Protein AF-A0A292ZI72-F1 (afdb_monomer_lite)

Foldseek 3Di:
DLLDDQAKDKWDKFKWKKKFKAQLVLLATPDIDTFDRDKIWIAHNVQRWIWIDGPRDIDIFGPVQFPDDPLQKTWGWDDDPQKIKIKIKHQDFPVDSDGADFKIKMKIWIWDDDPRIIIIMIMIMMTGDFDALVRPDQADKDKDKDKFWAKFHDGGDFIKIKIWIKMKMDGNPVQKIKIKTFIWIAGDNPRDDTDGDDWMKIWMFGQDNRGRQTDTDIFIDDDDPDDTDPDPPGSGSPSPDDDDGDDDDDDDDD

Sequence (254 aa):
MITDLKVSQAFQNDAAGMKLGLDLATSTEISRQIRPNSLTVNYDAGTKSYSVSADGWSQRFAPENIQSNANGETIYQKTGGTDRSYLTIATTPYTNSKSNQYVGLAFWQENAVSGTRQDMDFYIFTYGLPTSAATVPRSGVAGFRTDTFGAVSTPGQEPRSFQGQGDFSVDFAAGVFATHSYLNETTLVTDQGVSGGGIEFTGAGHLSSSSGTFSGNALMRAGLDRPPVLSPGASMAPMERNWVAPFRGRTGTV

Organism: Sphingobium fuliginis (strain ATCC 27551) (NCBI:txid336203)

pLDDT: mean 78.93, std 20.25, range [20.97, 98.12]

Secondary structure (DSSP, 8-state):
-TTS--S-EEEPEEEEEEEEEEETTTTEEEEEEEEPS-EEEEEETTTTEEEEEETTEEEEE-GGGEEEEETTEEEEEEEETTEEEEEEEESS-TT-SSPPSSEEEEEEEEEEEETTEEEEEEEEEEEEPPPPTTTS--SSEEEEEEEEEEEE--TTS--EEEEEEEEEEEETTTTEEEEEEEEEEEESSS---EEEEEEEEEEEEEE-TTT--EEEEEEEE--TTS--B--SSS------S---PPP-------

InterPro domains:
  IPR011250 Outer membrane protein/outer membrane enzyme PagP, beta-barrel [SSF56925] (101-216)

Structure (mmCIF, N/CA/C/O backbone):
data_AF-A0A292ZI72-F1
#
_entry.id   AF-A0A292ZI72-F1
#
loop_
_atom_site.group_PDB
_atom_site.id
_atom_site.type_symbol
_atom_site.label_atom_id
_atom_site.label_alt_id
_atom_site.label_comp_id
_atom_site.label_asym_id
_atom_site.label_entity_id
_atom_site.label_seq_id
_atom_site.pdbx_PDB_ins_code
_atom_site.Cartn_x
_atom_site.Cartn_y
_atom_site.Cartn_z
_atom_site.occupancy
_atom_site.B_iso_or_equiv
_atom_site.auth_seq_id
_atom_site.auth_comp_id
_atom_site.auth_asym_id
_atom_site.auth_atom_id
_atom_site.pdbx_PDB_model_num
ATOM 1 N N . MET A 1 1 ? -2.480 -10.315 -15.960 1.00 84.06 1 MET A N 1
ATOM 2 C CA . MET A 1 1 ? -2.152 -8.969 -15.425 1.00 84.06 1 MET A CA 1
ATOM 3 C C . MET A 1 1 ? -2.562 -8.952 -13.963 1.00 84.06 1 MET A C 1
ATOM 5 O O . MET A 1 1 ? -3.323 -9.827 -13.575 1.00 84.06 1 MET A O 1
ATOM 9 N N . ILE A 1 2 ? -2.094 -8.004 -13.152 1.00 86.00 2 ILE A N 1
ATOM 10 C CA . ILE A 1 2 ? -2.484 -7.940 -11.732 1.00 86.00 2 ILE A CA 1
ATOM 11 C C . ILE A 1 2 ? -3.990 -7.684 -11.550 1.00 86.00 2 ILE A C 1
ATOM 13 O O . ILE A 1 2 ? -4.587 -8.155 -10.594 1.00 86.00 2 ILE A O 1
ATOM 17 N N . THR A 1 3 ? -4.616 -7.024 -12.529 1.00 87.94 3 THR A N 1
ATOM 18 C CA . THR A 1 3 ? -6.065 -6.787 -12.615 1.00 87.94 3 THR A CA 1
ATOM 19 C C . THR A 1 3 ? -6.887 -8.026 -12.978 1.00 87.94 3 THR A C 1
ATOM 21 O O . THR A 1 3 ? -8.109 -7.991 -12.891 1.00 87.94 3 THR A O 1
ATOM 24 N N . ASP A 1 4 ? -6.243 -9.106 -13.427 1.00 90.06 4 ASP A N 1
ATOM 25 C CA . ASP A 1 4 ? -6.916 -10.334 -13.852 1.00 90.06 4 ASP A CA 1
ATOM 26 C C . ASP A 1 4 ? -5.981 -11.537 -13.674 1.00 90.06 4 ASP A C 1
ATOM 28 O O . ASP A 1 4 ? -5.276 -11.970 -14.599 1.00 90.06 4 ASP A O 1
ATOM 32 N N . LEU A 1 5 ? -5.922 -12.032 -12.439 1.00 90.38 5 LEU A N 1
ATOM 33 C CA . LEU A 1 5 ? -5.152 -13.214 -12.071 1.00 90.38 5 LEU A CA 1
ATOM 34 C C . LEU A 1 5 ? -5.938 -14.473 -12.455 1.00 90.38 5 LEU A C 1
ATOM 36 O O . LEU A 1 5 ? -7.021 -14.732 -11.938 1.00 90.38 5 LEU A O 1
ATOM 40 N N . LYS A 1 6 ? -5.385 -15.269 -13.375 1.00 92.25 6 LYS A N 1
ATOM 41 C CA . LYS A 1 6 ? -6.002 -16.519 -13.861 1.00 92.25 6 LYS A CA 1
ATOM 42 C C . LYS A 1 6 ? -5.424 -17.786 -13.238 1.00 92.25 6 LYS A C 1
ATOM 44 O O . LYS A 1 6 ? -5.963 -18.867 -13.447 1.00 92.25 6 LYS A O 1
ATOM 49 N N . VAL A 1 7 ? -4.318 -17.660 -12.516 1.00 94.25 7 VAL A N 1
ATOM 50 C CA . VAL A 1 7 ? -3.575 -18.771 -11.917 1.00 94.25 7 VAL A CA 1
ATOM 51 C C . VAL A 1 7 ? -3.283 -18.449 -10.462 1.00 94.25 7 VAL A C 1
ATOM 53 O O . VAL A 1 7 ? -3.146 -17.276 -10.108 1.00 94.25 7 VAL A O 1
ATOM 56 N N . SER A 1 8 ? -3.214 -19.482 -9.622 1.00 95.56 8 SER A N 1
ATOM 57 C CA . SER A 1 8 ? -2.814 -19.307 -8.229 1.00 95.56 8 SER A CA 1
ATOM 58 C C . SER A 1 8 ? -1.384 -18.778 -8.174 1.00 95.56 8 SER A C 1
ATOM 60 O O . SER A 1 8 ? -0.516 -19.241 -8.915 1.00 95.56 8 SER A O 1
ATOM 62 N N . GLN A 1 9 ? -1.148 -17.793 -7.317 1.00 93.25 9 GLN A N 1
ATOM 63 C CA . GLN A 1 9 ? 0.102 -17.047 -7.281 1.00 93.25 9 GLN A CA 1
ATOM 64 C C . GLN A 1 9 ? 0.478 -16.743 -5.837 1.00 93.25 9 GLN A C 1
ATOM 66 O O . GLN A 1 9 ? -0.306 -16.151 -5.098 1.00 93.25 9 GLN A O 1
ATOM 71 N N . ALA A 1 10 ? 1.699 -17.111 -5.462 1.00 92.31 10 ALA A N 1
ATOM 72 C CA . ALA A 1 10 ? 2.351 -16.575 -4.277 1.00 92.31 10 ALA A CA 1
ATOM 73 C C . ALA A 1 10 ? 3.102 -15.303 -4.674 1.00 92.31 10 ALA A C 1
ATOM 75 O O . ALA A 1 10 ? 3.838 -15.302 -5.670 1.00 92.31 10 ALA A O 1
ATOM 76 N N . PHE A 1 11 ? 2.902 -14.224 -3.928 1.00 86.94 11 PHE A N 1
ATOM 77 C CA . PHE A 1 11 ? 3.572 -12.956 -4.176 1.00 86.94 11 PHE A CA 1
ATOM 78 C C . PHE A 1 11 ? 4.745 -12.787 -3.219 1.00 86.94 11 PHE A C 1
ATOM 80 O O . PHE A 1 11 ? 4.593 -12.952 -2.011 1.00 86.94 11 PHE A O 1
ATOM 87 N N . GLN A 1 12 ? 5.904 -12.421 -3.771 1.00 75.25 12 GLN A N 1
ATOM 88 C CA . GLN A 1 12 ? 6.893 -11.689 -2.990 1.00 75.25 12 GLN A CA 1
ATOM 89 C C . GLN A 1 12 ? 6.414 -10.247 -2.882 1.00 75.25 12 GLN A C 1
ATOM 91 O O . GLN A 1 12 ? 5.953 -9.663 -3.865 1.00 75.25 12 GLN A O 1
ATOM 96 N N . ASN A 1 13 ? 6.495 -9.704 -1.683 1.00 71.56 13 ASN A N 1
ATOM 97 C CA . ASN A 1 13 ? 5.907 -8.433 -1.326 1.00 71.56 13 ASN A CA 1
ATOM 98 C C . ASN A 1 13 ? 6.842 -7.681 -0.388 1.00 71.56 13 ASN A C 1
ATOM 100 O O . ASN A 1 13 ? 7.446 -8.265 0.511 1.00 71.56 13 ASN A O 1
ATOM 104 N N . ASP A 1 14 ? 6.880 -6.372 -0.584 1.00 73.75 14 ASP A N 1
ATOM 105 C CA . ASP A 1 14 ? 7.448 -5.445 0.380 1.00 73.75 14 ASP A CA 1
ATOM 106 C C . ASP A 1 14 ? 6.306 -4.949 1.246 1.00 73.75 14 ASP A C 1
ATOM 108 O O . ASP A 1 14 ? 5.345 -4.372 0.725 1.00 73.75 14 ASP A O 1
ATOM 112 N N . ALA A 1 15 ? 6.395 -5.204 2.546 1.00 82.31 15 ALA A N 1
ATOM 113 C CA . ALA A 1 15 ? 5.398 -4.783 3.508 1.00 82.31 15 ALA A CA 1
ATOM 114 C C . ALA A 1 15 ? 6.019 -3.901 4.581 1.00 82.31 15 ALA A C 1
ATOM 116 O O . ALA A 1 15 ? 7.182 -4.055 4.941 1.00 82.31 15 ALA A O 1
ATOM 117 N N . ALA A 1 16 ? 5.199 -3.038 5.155 1.00 83.06 16 ALA A N 1
ATOM 118 C CA . ALA A 1 16 ? 5.440 -2.533 6.489 1.00 83.06 16 ALA A CA 1
ATOM 119 C C . ALA A 1 16 ? 4.188 -2.607 7.314 1.00 83.06 16 ALA A C 1
ATOM 121 O O . ALA A 1 16 ? 3.082 -2.437 6.797 1.00 83.06 16 ALA A O 1
ATOM 122 N N . GLY A 1 17 ? 4.395 -2.836 8.603 1.00 84.62 17 GLY A N 1
ATOM 123 C CA . GLY A 1 17 ? 3.310 -2.879 9.548 1.00 84.62 17 GLY A CA 1
ATOM 124 C C . GLY A 1 17 ? 3.544 -2.021 10.775 1.00 84.62 17 GLY A C 1
ATOM 125 O O . GLY A 1 17 ? 4.668 -1.771 11.218 1.00 84.62 17 GLY A O 1
ATOM 126 N N . MET A 1 18 ? 2.431 -1.642 11.380 1.00 86.06 18 MET A N 1
ATOM 127 C CA . MET A 1 18 ? 2.371 -1.074 12.713 1.00 86.06 18 MET A CA 1
ATOM 128 C C . MET A 1 18 ? 1.194 -1.644 13.479 1.00 86.06 18 MET A C 1
ATOM 130 O O . MET A 1 18 ? 0.168 -2.006 12.911 1.00 86.06 18 MET A O 1
ATOM 134 N N . LYS A 1 19 ? 1.348 -1.656 14.795 1.00 89.12 19 LYS A N 1
ATOM 135 C CA . LYS A 1 19 ? 0.255 -1.774 15.738 1.00 89.12 19 LYS A CA 1
ATOM 136 C C . LYS A 1 19 ? 0.025 -0.425 16.393 1.00 89.12 19 LYS A C 1
ATOM 138 O O . LYS A 1 19 ? 0.977 0.175 16.895 1.00 89.12 19 LYS A O 1
ATOM 143 N N . LEU A 1 20 ? -1.222 0.016 16.418 1.00 89.38 20 LEU A N 1
ATOM 144 C CA . LEU A 1 20 ? -1.674 1.231 17.076 1.00 89.38 20 LEU A CA 1
ATOM 145 C C . LEU A 1 20 ? -2.733 0.882 18.117 1.00 89.38 20 LEU A C 1
ATOM 147 O O . LEU A 1 20 ? -3.659 0.131 17.838 1.00 89.38 20 LEU A O 1
ATOM 151 N N . GLY A 1 21 ? -2.600 1.445 19.311 1.00 92.44 21 GLY A N 1
ATOM 152 C CA . GLY A 1 21 ? -3.696 1.539 20.267 1.00 92.44 21 GLY A CA 1
ATOM 153 C C . GLY A 1 21 ? -4.289 2.936 20.178 1.00 92.44 21 GLY A C 1
ATOM 154 O O . GLY A 1 21 ? -3.557 3.919 20.311 1.00 92.44 21 GLY A O 1
ATOM 155 N N . LEU A 1 22 ? -5.594 3.011 19.963 1.00 91.62 22 LEU A N 1
ATOM 156 C CA . LEU A 1 22 ? -6.366 4.237 19.813 1.00 91.62 22 LEU A CA 1
ATOM 157 C C . LEU A 1 22 ? -7.354 4.359 20.968 1.00 91.62 22 LEU A C 1
ATOM 159 O O . LEU A 1 22 ? -8.008 3.378 21.333 1.00 91.62 22 LEU A O 1
ATOM 163 N N . ASP A 1 23 ? -7.497 5.565 21.505 1.00 92.62 23 ASP A N 1
ATOM 164 C CA . ASP A 1 23 ? -8.654 5.926 22.317 1.00 92.62 23 ASP A CA 1
ATOM 165 C C . ASP A 1 23 ? -9.703 6.590 21.421 1.00 92.62 23 ASP A C 1
ATOM 167 O O . ASP A 1 23 ? -9.527 7.718 20.975 1.00 92.62 23 ASP A O 1
ATOM 171 N N . LEU A 1 24 ? -10.803 5.891 21.162 1.00 89.69 24 LEU A N 1
ATOM 172 C CA . LEU A 1 24 ? -11.921 6.338 20.334 1.00 89.69 24 LEU A CA 1
ATOM 173 C C . LEU A 1 24 ? -12.694 7.507 20.961 1.00 89.69 24 LEU A C 1
ATOM 175 O O . LEU A 1 24 ? -13.381 8.222 20.239 1.00 89.69 24 LEU A O 1
ATOM 179 N N . ALA A 1 25 ? -12.597 7.731 22.279 1.00 91.12 25 ALA A N 1
ATOM 180 C CA . ALA A 1 25 ? -13.254 8.872 22.918 1.00 91.12 25 ALA A CA 1
ATOM 181 C C . ALA A 1 25 ? -12.548 10.196 22.594 1.00 91.12 25 ALA A C 1
ATOM 183 O O . ALA A 1 25 ? -13.201 11.223 22.418 1.00 91.12 25 ALA A O 1
ATOM 184 N N . THR A 1 26 ? -11.217 10.169 22.504 1.00 90.38 26 THR A N 1
ATOM 185 C CA . THR A 1 26 ? -10.391 11.349 22.208 1.00 90.38 26 THR A CA 1
ATOM 186 C C . THR A 1 26 ? -9.807 11.340 20.795 1.00 90.38 26 THR A C 1
ATOM 188 O O . THR A 1 26 ? -9.235 12.337 20.367 1.00 90.38 26 THR A O 1
ATOM 191 N N . SER A 1 27 ? -9.969 10.238 20.059 1.00 88.38 27 SER A N 1
ATOM 192 C CA . SER A 1 27 ? -9.370 9.974 18.742 1.00 88.38 27 SER A CA 1
ATOM 193 C C . SER A 1 27 ? -7.838 10.047 18.726 1.00 88.38 27 SER A C 1
ATOM 195 O O . SER A 1 27 ? -7.239 10.351 17.700 1.00 88.38 27 SER A O 1
ATOM 197 N N . THR A 1 28 ? -7.176 9.771 19.852 1.00 87.94 28 THR A N 1
ATOM 198 C CA . THR A 1 28 ? -5.714 9.899 19.976 1.00 87.94 28 THR A CA 1
ATOM 199 C C . THR A 1 28 ? -4.992 8.553 20.002 1.00 87.94 28 THR A C 1
ATOM 201 O O . THR A 1 28 ? -5.515 7.547 20.488 1.00 87.94 28 THR A O 1
ATOM 204 N N . GLU A 1 29 ? -3.753 8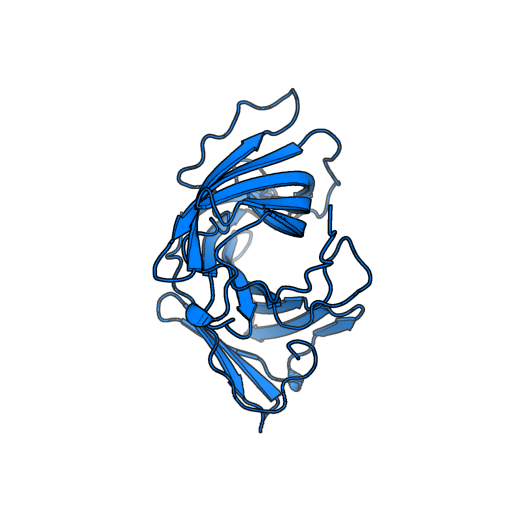.535 19.496 1.00 86.94 29 GLU A N 1
ATOM 205 C CA . GLU A 1 29 ? -2.820 7.427 19.714 1.00 86.94 29 GLU A CA 1
ATOM 206 C C . GLU A 1 29 ? -2.427 7.345 21.196 1.00 86.94 29 GLU A C 1
ATOM 208 O O . GLU A 1 29 ? -1.841 8.284 21.745 1.00 86.94 29 GLU A O 1
ATOM 213 N N . ILE A 1 30 ? -2.670 6.184 21.809 1.00 91.38 30 ILE A N 1
ATOM 214 C CA . ILE A 1 30 ? -2.257 5.861 23.183 1.00 91.38 30 ILE A CA 1
ATOM 215 C C . ILE A 1 30 ? -1.105 4.848 23.245 1.00 91.38 30 ILE A C 1
ATOM 217 O O . ILE A 1 30 ? -0.442 4.730 24.274 1.00 91.38 30 ILE A O 1
ATOM 221 N N . SER A 1 31 ? -0.848 4.101 22.166 1.00 88.56 31 SER A N 1
ATOM 222 C CA . SER A 1 31 ? 0.322 3.221 22.060 1.00 88.56 31 SER A CA 1
ATOM 223 C C . SER A 1 31 ? 0.673 2.908 20.608 1.00 88.56 31 SER A C 1
ATOM 225 O O . SER A 1 31 ? -0.212 2.882 19.753 1.00 88.56 31 SER A O 1
ATOM 227 N N . ARG A 1 32 ? 1.949 2.604 20.345 1.00 86.00 32 ARG A N 1
ATOM 228 C CA . ARG A 1 32 ? 2.442 2.218 19.020 1.00 86.00 32 ARG A CA 1
ATOM 229 C C . ARG A 1 32 ? 3.573 1.208 19.104 1.00 86.00 32 ARG A C 1
ATOM 231 O O . ARG A 1 32 ? 4.480 1.342 19.924 1.00 86.00 32 ARG A O 1
ATOM 238 N N . GLN A 1 33 ? 3.561 0.258 18.180 1.00 85.06 33 GLN A N 1
ATOM 239 C CA . GLN A 1 33 ? 4.645 -0.686 17.949 1.00 85.06 33 GLN A CA 1
ATOM 240 C C . GLN A 1 33 ? 4.857 -0.863 16.443 1.00 85.06 33 GLN A C 1
ATOM 242 O O . GLN A 1 33 ? 3.896 -1.029 15.700 1.00 85.06 33 GLN A O 1
ATOM 247 N N . ILE A 1 34 ? 6.107 -0.846 15.983 1.00 81.69 34 ILE A N 1
ATOM 248 C CA . ILE A 1 34 ? 6.434 -1.204 14.596 1.00 81.69 34 ILE A CA 1
ATOM 249 C C . ILE A 1 34 ? 6.428 -2.727 14.468 1.00 81.69 34 ILE A C 1
ATOM 251 O O . ILE A 1 34 ? 6.961 -3.426 15.335 1.00 81.69 34 ILE A O 1
ATOM 255 N N . ARG A 1 35 ? 5.790 -3.235 13.413 1.00 78.81 35 ARG A N 1
ATOM 256 C CA . ARG A 1 35 ? 5.737 -4.664 13.106 1.00 78.81 35 ARG A CA 1
ATOM 257 C C . ARG A 1 35 ? 6.847 -5.043 12.124 1.00 78.81 35 ARG A C 1
ATOM 259 O O . ARG A 1 35 ? 7.295 -4.191 11.358 1.00 78.81 35 ARG A O 1
ATOM 266 N N . PRO A 1 36 ? 7.294 -6.307 12.128 1.00 70.44 36 PRO A N 1
ATOM 267 C CA . PRO A 1 36 ? 8.159 -6.833 11.086 1.00 70.44 36 PRO A CA 1
ATOM 268 C C . PRO A 1 36 ? 7.586 -6.606 9.682 1.00 70.44 36 PRO A C 1
ATOM 270 O O . PRO A 1 36 ? 6.387 -6.732 9.442 1.00 70.44 36 PRO A O 1
ATOM 273 N N . ASN A 1 37 ? 8.482 -6.362 8.728 1.00 71.25 37 ASN A N 1
ATOM 274 C CA . ASN A 1 37 ? 8.159 -6.158 7.312 1.00 71.25 37 ASN A CA 1
ATOM 275 C C . ASN A 1 37 ? 7.836 -7.471 6.565 1.00 71.25 37 ASN A C 1
ATOM 277 O O . ASN A 1 37 ? 7.702 -7.486 5.344 1.00 71.25 37 ASN A O 1
ATOM 281 N N . SER A 1 38 ? 7.748 -8.601 7.274 1.00 78.25 38 SER A N 1
ATOM 282 C CA . SER A 1 38 ? 7.452 -9.905 6.685 1.00 78.25 38 SER A CA 1
ATOM 283 C C . SER A 1 38 ? 5.947 -10.154 6.651 1.00 78.25 38 SER A C 1
ATOM 285 O O . SER A 1 38 ? 5.333 -10.479 7.667 1.00 78.25 38 SER A O 1
ATOM 287 N N . LEU A 1 39 ? 5.370 -10.059 5.461 1.00 86.88 39 LEU A N 1
ATOM 288 C CA . LEU A 1 39 ? 3.997 -10.457 5.167 1.00 86.88 39 LEU A CA 1
ATOM 289 C C . LEU A 1 39 ? 4.038 -11.419 3.979 1.00 86.88 39 LEU A C 1
ATOM 291 O O . LEU A 1 39 ? 4.976 -11.380 3.197 1.00 86.88 39 LEU A O 1
ATOM 295 N N . THR A 1 40 ? 3.056 -12.292 3.818 1.00 90.88 40 THR A N 1
ATOM 296 C CA . THR A 1 40 ? 2.914 -13.142 2.630 1.00 90.88 40 THR A CA 1
ATOM 297 C C . THR A 1 40 ? 1.496 -13.027 2.114 1.00 90.88 40 THR A C 1
ATOM 299 O O . THR A 1 40 ? 0.550 -13.049 2.902 1.00 90.88 40 THR A O 1
ATOM 302 N N . VAL A 1 41 ? 1.351 -12.919 0.793 1.00 93.31 41 VAL A N 1
ATOM 303 C CA . VAL A 1 41 ? 0.050 -12.933 0.121 1.00 93.31 41 VAL A CA 1
ATOM 304 C C . VAL A 1 41 ? 0.019 -14.025 -0.925 1.00 93.31 41 VAL A C 1
ATOM 306 O O . VAL A 1 41 ? 0.869 -14.084 -1.813 1.00 93.31 41 VAL A O 1
ATOM 309 N N . ASN A 1 42 ? -1.013 -14.854 -0.840 1.00 95.56 42 ASN A N 1
ATOM 310 C CA . ASN A 1 42 ? -1.285 -15.913 -1.795 1.00 95.56 42 ASN A CA 1
ATOM 311 C C . ASN A 1 42 ? -2.665 -15.698 -2.409 1.00 95.56 42 ASN A C 1
ATOM 313 O O . ASN A 1 42 ? -3.653 -15.577 -1.687 1.00 95.56 42 ASN A O 1
ATOM 317 N N . TYR A 1 43 ? -2.730 -15.677 -3.735 1.00 96.56 43 TYR A N 1
ATOM 318 C CA . TYR A 1 43 ? -3.978 -15.738 -4.481 1.00 96.56 43 TYR A CA 1
ATOM 319 C C . TYR A 1 43 ? -4.259 -17.178 -4.910 1.00 96.56 43 TYR A C 1
ATOM 321 O O . TYR A 1 43 ? -3.394 -17.840 -5.486 1.00 96.56 43 TYR A O 1
ATOM 329 N N . ASP A 1 44 ? -5.478 -17.642 -4.666 1.00 97.19 44 ASP A N 1
ATOM 330 C CA . ASP A 1 44 ? -5.990 -18.925 -5.138 1.00 97.19 44 ASP A CA 1
ATOM 331 C C . ASP A 1 44 ? -6.978 -18.687 -6.287 1.00 97.19 44 ASP A C 1
ATOM 333 O O . ASP A 1 44 ? -8.031 -18.080 -6.087 1.00 97.19 44 ASP A O 1
ATOM 337 N N . ALA A 1 45 ? -6.662 -19.168 -7.492 1.00 96.19 45 ALA A N 1
ATOM 338 C CA . ALA A 1 45 ? -7.510 -18.953 -8.667 1.00 96.19 45 ALA A CA 1
ATOM 339 C C . ALA A 1 45 ? -8.769 -19.835 -8.694 1.00 96.19 45 ALA A C 1
ATOM 341 O O . ALA A 1 45 ? -9.758 -19.459 -9.324 1.00 96.19 45 ALA A O 1
ATOM 342 N N . GLY A 1 46 ? -8.754 -20.989 -8.018 1.00 96.00 46 GLY A N 1
ATOM 343 C CA . GLY A 1 46 ? -9.898 -21.902 -7.967 1.00 96.00 46 GLY A CA 1
ATOM 344 C C . GLY A 1 46 ? -11.047 -21.323 -7.146 1.00 96.00 46 GLY A C 1
ATOM 345 O O . GLY A 1 46 ? -12.210 -21.427 -7.530 1.00 96.00 46 GLY A O 1
ATOM 346 N N . THR A 1 47 ? -10.710 -20.654 -6.046 1.00 96.25 47 THR A N 1
ATOM 347 C CA . THR A 1 47 ? -11.671 -20.028 -5.130 1.00 96.25 47 THR A CA 1
ATOM 348 C C . THR A 1 47 ? -11.715 -18.502 -5.230 1.00 96.25 47 THR A C 1
ATOM 350 O O . THR A 1 47 ? -12.556 -17.873 -4.590 1.00 96.25 47 THR A O 1
ATOM 353 N N . LYS A 1 48 ? -10.837 -17.902 -6.044 1.00 95.69 48 LYS A N 1
ATOM 354 C CA . LYS A 1 48 ? -10.670 -16.450 -6.222 1.00 95.69 48 LYS A CA 1
ATOM 355 C C . LYS A 1 48 ? -10.462 -15.713 -4.897 1.00 95.69 48 LYS A C 1
ATOM 357 O O . LYS A 1 48 ? -11.014 -14.635 -4.692 1.00 95.69 48 LYS A O 1
ATOM 362 N N . SER A 1 49 ? -9.689 -16.310 -3.995 1.00 96.94 49 SER A N 1
ATOM 363 C CA . SER A 1 49 ? -9.464 -15.781 -2.649 1.00 96.94 49 SER A CA 1
ATOM 364 C C . SER A 1 49 ? -8.024 -15.358 -2.426 1.00 96.94 49 SER A C 1
ATOM 366 O O . SER A 1 49 ? -7.107 -15.964 -2.980 1.00 96.94 49 SER A O 1
ATOM 368 N N . TYR A 1 50 ? -7.837 -14.387 -1.543 1.00 96.88 50 TYR A N 1
ATOM 369 C CA . TYR A 1 50 ? -6.540 -13.981 -1.026 1.00 96.88 50 TYR A CA 1
ATOM 370 C C . TYR A 1 50 ? -6.354 -14.523 0.388 1.00 96.88 50 TYR A C 1
ATOM 372 O O . TYR A 1 50 ? -7.210 -14.336 1.251 1.00 96.88 50 TYR A O 1
ATOM 380 N N . SER A 1 51 ? -5.219 -15.165 0.632 1.00 96.50 51 SER A N 1
ATOM 381 C CA . SER A 1 51 ? -4.747 -15.500 1.972 1.00 96.50 51 SER A CA 1
ATOM 382 C C . SER A 1 51 ? -3.574 -14.593 2.305 1.00 96.50 51 SER A C 1
ATOM 384 O O . SER A 1 51 ? -2.577 -14.587 1.581 1.00 96.50 51 SER A O 1
ATOM 386 N N . VAL A 1 52 ? -3.705 -13.834 3.387 1.00 94.69 52 VAL A N 1
ATOM 387 C CA . VAL A 1 52 ? -2.678 -12.924 3.895 1.00 94.69 52 VAL A CA 1
ATOM 388 C C . VAL A 1 52 ? -2.165 -13.469 5.220 1.00 94.69 52 VAL A C 1
ATOM 390 O O . VAL A 1 52 ? -2.946 -13.992 6.018 1.00 94.69 52 VAL A O 1
ATOM 393 N N . SER A 1 53 ? -0.858 -13.397 5.452 1.00 92.56 53 SER A N 1
ATOM 394 C CA . SER A 1 53 ? -0.258 -13.809 6.721 1.00 92.56 53 SER A CA 1
ATOM 395 C C . SER A 1 53 ? 0.929 -12.941 7.114 1.00 92.56 53 SER A C 1
ATOM 397 O O . SER A 1 53 ? 1.798 -12.693 6.282 1.00 92.56 53 SER A O 1
ATOM 399 N N . ALA A 1 54 ? 0.994 -12.540 8.380 1.00 88.94 54 ALA A N 1
ATOM 400 C CA . ALA A 1 54 ? 2.106 -11.809 8.992 1.00 88.94 54 ALA A CA 1
ATOM 401 C C . ALA A 1 54 ? 2.138 -12.115 10.496 1.00 88.94 54 ALA A C 1
ATOM 403 O O . ALA A 1 54 ? 1.092 -12.393 11.076 1.00 88.94 54 ALA A O 1
ATOM 404 N N . ASP A 1 55 ? 3.313 -12.085 11.130 1.00 82.56 55 ASP A N 1
ATOM 405 C CA . ASP A 1 55 ? 3.464 -12.227 12.592 1.00 82.56 55 ASP A CA 1
ATOM 406 C C . ASP A 1 55 ? 2.748 -13.446 13.222 1.00 82.56 55 ASP A C 1
ATOM 408 O O . ASP A 1 55 ? 2.257 -13.400 14.349 1.00 82.56 55 ASP A O 1
ATOM 412 N N . GLY A 1 56 ? 2.680 -14.566 12.493 1.00 81.38 56 GLY A N 1
ATOM 413 C CA . GLY A 1 56 ? 1.996 -15.786 12.944 1.00 81.38 56 GLY A CA 1
ATOM 414 C C . GLY A 1 56 ? 0.468 -15.742 12.831 1.00 81.38 56 GLY A C 1
ATOM 415 O O . GLY A 1 56 ? -0.199 -16.706 13.205 1.00 81.38 56 GLY A O 1
ATOM 416 N N . TRP A 1 57 ? -0.096 -14.659 12.297 1.00 86.19 57 TRP A N 1
ATOM 417 C CA . TRP A 1 57 ? -1.514 -14.527 11.978 1.00 86.19 57 TRP A CA 1
ATOM 418 C C . TRP A 1 57 ? -1.757 -14.819 10.506 1.00 86.19 57 TRP A C 1
ATOM 420 O O . TRP A 1 57 ? -0.909 -14.551 9.653 1.00 86.19 57 TRP A O 1
ATOM 430 N N . SER A 1 58 ? -2.932 -15.360 10.198 1.00 91.25 58 SER A N 1
ATOM 431 C CA . SER A 1 58 ? -3.364 -15.561 8.822 1.00 91.25 58 SER A CA 1
ATOM 432 C C . SER A 1 58 ? -4.860 -15.344 8.684 1.00 91.25 58 SER A C 1
ATOM 434 O O . SER A 1 58 ? -5.640 -15.784 9.528 1.00 91.25 58 SER A O 1
ATOM 436 N N . GLN A 1 59 ? -5.247 -14.684 7.597 1.00 95.00 59 GLN A N 1
ATOM 437 C CA . GLN A 1 59 ? -6.633 -14.427 7.257 1.00 95.00 59 GLN A CA 1
ATOM 438 C C . GLN A 1 59 ? -6.879 -14.729 5.780 1.00 95.00 59 GLN A C 1
ATOM 440 O O . GLN A 1 59 ? -6.098 -14.351 4.906 1.00 95.00 59 GLN A O 1
ATOM 445 N N . ARG A 1 60 ? -7.996 -15.408 5.503 1.00 96.31 60 ARG A N 1
ATOM 446 C CA . ARG A 1 60 ? -8.487 -15.648 4.141 1.00 96.31 60 ARG A CA 1
ATOM 447 C C . ARG A 1 60 ? -9.663 -14.728 3.844 1.00 96.31 60 ARG A C 1
ATOM 449 O O . ARG A 1 60 ? -10.642 -14.740 4.596 1.00 96.31 60 ARG A O 1
ATOM 456 N N . PHE A 1 61 ? -9.572 -14.021 2.725 1.00 97.62 61 PHE A N 1
ATOM 457 C CA . PHE A 1 61 ? -10.597 -13.161 2.149 1.00 97.62 61 PHE A CA 1
ATOM 458 C C . PHE A 1 61 ? -11.027 -13.719 0.796 1.00 97.62 61 PHE A C 1
ATOM 460 O O . PHE A 1 61 ? -10.211 -13.891 -0.109 1.00 97.62 61 PHE A O 1
ATOM 467 N N . ALA A 1 62 ? -12.306 -14.031 0.664 1.00 97.06 62 ALA A N 1
ATOM 468 C CA . ALA A 1 62 ? -12.892 -14.611 -0.536 1.00 97.06 62 ALA A CA 1
ATOM 469 C C . ALA A 1 62 ? -14.018 -13.712 -1.076 1.00 97.06 62 ALA A C 1
ATOM 471 O O . ALA A 1 62 ? -14.359 -12.725 -0.420 1.00 97.06 62 ALA A O 1
ATOM 472 N N . PRO A 1 63 ? -14.569 -13.976 -2.276 1.00 97.12 63 PRO A N 1
ATOM 473 C CA . PRO A 1 63 ? -15.543 -13.081 -2.902 1.00 97.12 63 PRO A CA 1
ATOM 474 C C . PRO A 1 63 ? -16.774 -12.776 -2.037 1.00 97.12 63 PRO A C 1
ATOM 476 O O . PRO A 1 63 ? -17.312 -11.677 -2.105 1.00 97.12 63 PRO A O 1
ATOM 479 N N . GLU A 1 64 ? -17.185 -13.706 -1.177 1.00 96.38 64 GLU A N 1
ATOM 480 C CA . GLU A 1 64 ? -18.257 -13.515 -0.196 1.00 96.38 64 GLU A CA 1
ATOM 481 C C . GLU A 1 64 ? -17.947 -12.457 0.877 1.00 96.38 64 GLU A C 1
ATOM 483 O O . GLU A 1 64 ? -18.847 -12.010 1.580 1.00 96.38 64 GLU A O 1
ATOM 488 N N . ASN A 1 65 ? -16.682 -12.056 1.020 1.00 97.25 65 ASN A N 1
ATOM 489 C CA . ASN A 1 65 ? -16.246 -11.012 1.942 1.00 97.25 65 ASN A CA 1
ATOM 490 C C . ASN A 1 65 ? -16.152 -9.638 1.268 1.00 97.25 65 ASN A C 1
ATOM 492 O O . ASN A 1 65 ? -15.745 -8.691 1.929 1.00 97.25 65 ASN A O 1
ATOM 496 N N . ILE A 1 66 ? -16.470 -9.501 -0.023 1.00 97.56 66 ILE A N 1
ATOM 497 C CA . ILE A 1 66 ? -16.398 -8.206 -0.710 1.00 97.56 66 ILE A CA 1
ATOM 498 C C . ILE A 1 66 ? -17.457 -7.260 -0.131 1.00 97.56 66 ILE A C 1
ATOM 500 O O . ILE A 1 66 ? -18.657 -7.483 -0.276 1.00 97.56 66 ILE A O 1
ATOM 504 N N . GLN A 1 67 ? -16.985 -6.181 0.486 1.00 97.12 67 GLN A N 1
ATOM 505 C CA . GLN A 1 67 ? -17.784 -5.065 0.987 1.00 97.12 67 GLN A CA 1
ATOM 506 C C . GLN A 1 67 ? -18.038 -4.046 -0.131 1.00 97.12 67 GLN A C 1
ATOM 508 O O . GLN A 1 67 ? -19.146 -3.537 -0.288 1.00 97.12 67 GLN A O 1
ATOM 513 N N . SER A 1 68 ? -17.004 -3.745 -0.921 1.00 97.00 68 SER A N 1
ATOM 514 C CA . SER A 1 68 ? -17.083 -2.836 -2.063 1.00 97.00 68 SER A CA 1
ATOM 515 C C . SER A 1 68 ? -16.094 -3.241 -3.156 1.00 97.00 68 SER A C 1
ATOM 517 O O . SER A 1 68 ? -15.050 -3.841 -2.898 1.00 97.00 68 SER A O 1
ATOM 519 N N . ASN A 1 69 ? -16.437 -2.920 -4.401 1.00 95.31 69 ASN A N 1
ATOM 520 C CA . ASN A 1 69 ? -15.556 -3.090 -5.549 1.00 95.31 69 ASN A CA 1
ATOM 521 C C . ASN A 1 69 ? -15.859 -1.991 -6.569 1.00 95.31 69 ASN A C 1
ATOM 523 O O . ASN A 1 69 ? -16.887 -2.034 -7.247 1.00 95.31 69 ASN A O 1
ATOM 527 N N . ALA A 1 70 ? -15.000 -0.979 -6.631 1.00 92.56 70 ALA A N 1
ATOM 528 C CA . ALA A 1 70 ? -15.179 0.173 -7.501 1.00 92.56 70 ALA A CA 1
ATOM 529 C C . ALA A 1 70 ? -13.826 0.779 -7.876 1.00 92.56 70 ALA A C 1
ATOM 531 O O . ALA A 1 70 ? -12.882 0.754 -7.097 1.00 92.56 70 ALA A O 1
ATOM 532 N N . ASN A 1 71 ? -13.730 1.351 -9.079 1.00 88.50 71 ASN A N 1
ATOM 533 C CA . ASN A 1 71 ? -12.567 2.129 -9.531 1.00 88.50 71 ASN A CA 1
ATOM 534 C C . ASN A 1 71 ? -11.206 1.399 -9.447 1.00 88.50 71 ASN A C 1
ATOM 536 O O . ASN A 1 71 ? -10.159 2.034 -9.380 1.00 88.50 71 ASN A O 1
ATOM 540 N N . GLY A 1 72 ? -11.200 0.063 -9.505 1.00 90.38 72 GLY A N 1
ATOM 541 C CA . GLY A 1 72 ? -9.982 -0.746 -9.376 1.00 90.38 72 GLY A CA 1
ATOM 542 C C . GLY A 1 72 ? -9.499 -0.936 -7.937 1.00 90.38 72 GLY A C 1
ATOM 543 O O . GLY A 1 72 ? -8.392 -1.441 -7.746 1.00 90.38 72 GLY A O 1
ATOM 544 N N . GLU A 1 73 ? -10.329 -0.577 -6.960 1.00 93.81 73 GLU A N 1
ATOM 545 C CA . GLU A 1 73 ? -10.196 -0.910 -5.549 1.00 93.81 73 GLU A CA 1
ATOM 546 C C . GLU A 1 73 ? -11.255 -1.951 -5.162 1.00 93.81 73 GLU A C 1
ATOM 548 O O . GLU A 1 73 ? -12.431 -1.840 -5.511 1.00 93.81 73 GLU A O 1
ATOM 553 N N . THR A 1 74 ? -10.842 -2.990 -4.443 1.00 97.00 74 THR A N 1
ATOM 554 C CA . THR A 1 74 ? -11.747 -3.961 -3.824 1.00 97.00 74 THR A CA 1
ATOM 555 C C . THR A 1 74 ? -11.472 -4.008 -2.334 1.00 97.00 74 THR A C 1
ATOM 557 O O . THR A 1 74 ? -10.346 -4.294 -1.929 1.00 97.00 74 THR A O 1
ATOM 560 N N . ILE A 1 75 ? -12.506 -3.765 -1.532 1.00 97.38 75 ILE A N 1
ATOM 561 C CA . ILE A 1 75 ? -12.449 -3.847 -0.076 1.00 97.38 75 ILE A CA 1
ATOM 562 C C . ILE A 1 75 ? -13.151 -5.131 0.344 1.00 97.38 75 ILE A C 1
ATOM 564 O O . ILE A 1 75 ? -14.342 -5.322 0.089 1.00 97.38 75 ILE A O 1
ATOM 568 N N . TYR A 1 76 ? -12.409 -6.006 1.007 1.00 98.12 76 TYR A N 1
ATOM 569 C CA . TYR A 1 76 ? -12.933 -7.181 1.680 1.00 98.12 76 TYR A CA 1
ATOM 570 C C . TYR A 1 76 ? -13.095 -6.877 3.166 1.00 98.12 76 TYR A C 1
ATOM 572 O O . TYR A 1 76 ? -12.209 -6.276 3.771 1.00 98.12 76 TYR A O 1
ATOM 580 N N . GLN A 1 77 ? -14.187 -7.337 3.768 1.00 97.25 77 GLN A N 1
ATOM 581 C CA . GLN A 1 77 ? -14.459 -7.211 5.190 1.00 97.25 77 GLN A CA 1
ATOM 582 C C . GLN A 1 77 ? -14.894 -8.553 5.780 1.00 97.25 77 GLN A C 1
ATOM 584 O O . GLN A 1 77 ? -15.746 -9.257 5.235 1.00 97.25 77 GLN A O 1
ATOM 589 N N . LYS A 1 78 ? -14.343 -8.884 6.949 1.00 95.31 78 LYS A N 1
ATOM 590 C CA . LYS A 1 78 ? -14.828 -9.966 7.810 1.00 95.31 78 LYS A CA 1
ATOM 591 C C . LYS A 1 78 ? -15.161 -9.403 9.180 1.00 95.31 78 LYS A C 1
ATOM 593 O O . LYS A 1 78 ? -14.434 -8.565 9.708 1.00 95.31 78 LYS A O 1
ATOM 598 N N . THR A 1 79 ? -16.266 -9.867 9.744 1.00 90.94 79 THR A N 1
ATOM 599 C CA . THR A 1 79 ? -16.734 -9.470 11.072 1.00 90.94 79 THR A CA 1
ATOM 600 C C . THR A 1 79 ? -16.751 -10.685 11.991 1.00 90.94 79 THR A C 1
ATOM 602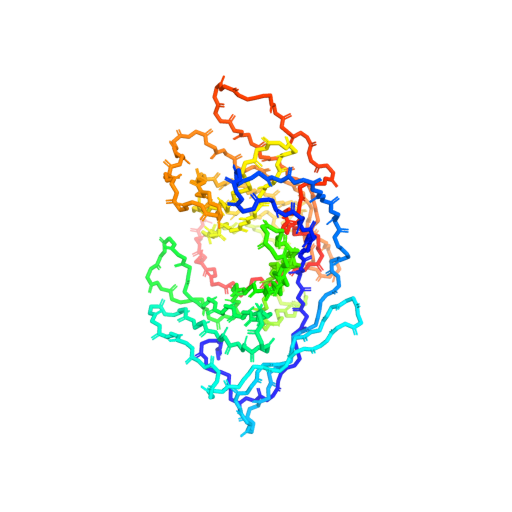 O O . THR A 1 79 ? -17.263 -11.746 11.632 1.00 90.94 79 THR A O 1
ATOM 605 N N . GLY A 1 80 ? -16.167 -10.535 13.178 1.00 79.56 80 GLY A N 1
ATOM 606 C CA . GLY A 1 80 ? -16.143 -11.545 14.234 1.00 79.56 80 GLY A CA 1
ATOM 607 C C . GLY A 1 80 ? -16.509 -10.900 15.565 1.00 79.56 80 GLY A C 1
ATOM 608 O O . GLY A 1 80 ? -15.636 -10.502 16.324 1.00 79.56 80 GLY A O 1
ATOM 609 N N . GLY A 1 81 ? -17.805 -10.741 15.843 1.00 78.88 81 GLY A N 1
ATOM 610 C CA . GLY A 1 81 ? -18.252 -9.958 17.000 1.00 78.88 81 GLY A CA 1
ATOM 611 C C . GLY A 1 81 ? -17.919 -8.470 16.834 1.00 78.88 81 GLY A C 1
ATOM 612 O O . GLY A 1 81 ? -18.373 -7.845 15.874 1.00 78.88 81 GLY A O 1
ATOM 613 N N . THR A 1 82 ? -17.153 -7.904 17.770 1.00 77.56 82 THR A N 1
ATOM 614 C CA . THR A 1 82 ? -16.638 -6.522 17.702 1.00 77.56 82 THR A CA 1
ATOM 615 C C . THR A 1 82 ? -15.412 -6.381 16.808 1.00 77.56 82 THR A C 1
ATOM 617 O O . THR A 1 82 ? -15.105 -5.268 16.380 1.00 77.56 82 THR A O 1
ATOM 620 N N . ASP A 1 83 ? -14.739 -7.489 16.504 1.00 88.31 83 ASP A N 1
ATOM 621 C CA . ASP A 1 83 ? -13.503 -7.477 15.738 1.00 88.31 83 ASP A CA 1
ATOM 622 C C . ASP A 1 83 ? -13.803 -7.400 14.242 1.00 88.31 83 ASP A C 1
ATOM 624 O O . ASP A 1 83 ? -14.787 -7.962 13.732 1.00 88.31 83 ASP A O 1
ATOM 628 N N . ARG A 1 84 ? -12.948 -6.673 13.523 1.00 92.88 84 ARG A N 1
ATOM 629 C CA . ARG A 1 84 ? -13.092 -6.454 12.084 1.00 92.88 84 ARG A CA 1
ATOM 630 C C . ARG A 1 84 ? -11.759 -6.616 11.375 1.00 92.88 84 ARG A C 1
ATOM 632 O O . ARG A 1 84 ? -10.808 -5.907 11.691 1.00 92.88 84 ARG A O 1
ATOM 639 N N . SER A 1 85 ? -11.753 -7.470 10.359 1.00 95.31 85 SER A N 1
ATOM 640 C CA . SER A 1 85 ? -10.632 -7.643 9.438 1.00 95.31 85 SER A CA 1
ATOM 641 C C . SER A 1 85 ? -10.967 -6.998 8.101 1.00 95.31 85 SER A C 1
ATOM 643 O O . SER A 1 85 ? -12.029 -7.279 7.537 1.00 95.31 85 SER A O 1
ATOM 645 N N . TYR A 1 86 ? -10.051 -6.205 7.558 1.00 96.06 86 TYR A N 1
ATOM 646 C CA . TYR A 1 86 ? -10.178 -5.591 6.242 1.00 96.06 86 TYR A CA 1
ATOM 647 C C . TYR A 1 86 ? -8.975 -5.915 5.378 1.00 96.06 86 TYR A C 1
ATOM 649 O O . TYR A 1 86 ? -7.842 -5.766 5.820 1.00 96.06 86 TYR A O 1
ATOM 657 N N . LEU A 1 87 ? -9.216 -6.291 4.130 1.00 97.19 87 LEU A N 1
ATOM 658 C CA . LEU A 1 87 ? -8.185 -6.323 3.101 1.00 97.19 87 LEU A CA 1
ATOM 659 C C . LEU A 1 87 ? -8.630 -5.411 1.973 1.00 97.19 87 LEU A C 1
ATOM 661 O O . LEU A 1 87 ? -9.663 -5.658 1.358 1.00 97.19 87 LEU A O 1
ATOM 665 N N . THR A 1 88 ? -7.834 -4.398 1.672 1.00 96.06 88 THR A N 1
ATOM 666 C CA . THR A 1 88 ? -8.052 -3.553 0.503 1.00 96.06 88 THR A CA 1
ATOM 667 C C . THR A 1 88 ? -7.019 -3.887 -0.550 1.00 96.06 88 THR A C 1
ATOM 669 O O . THR A 1 88 ? -5.822 -3.928 -0.272 1.00 96.06 88 THR A O 1
ATOM 672 N N . ILE A 1 89 ? -7.494 -4.132 -1.766 1.00 94.62 89 ILE A N 1
ATOM 673 C CA . ILE A 1 89 ? -6.675 -4.392 -2.942 1.00 94.62 89 ILE A CA 1
ATOM 674 C C . ILE A 1 89 ? -6.905 -3.263 -3.944 1.00 94.62 89 ILE A C 1
ATOM 676 O O . ILE A 1 89 ? -7.993 -3.154 -4.505 1.00 94.62 89 ILE A O 1
ATOM 680 N N . ALA A 1 90 ? -5.874 -2.466 -4.212 1.00 92.12 90 ALA A N 1
ATOM 681 C CA . ALA A 1 90 ? -5.887 -1.372 -5.175 1.00 92.12 90 ALA A CA 1
ATOM 682 C C . ALA A 1 90 ? -4.996 -1.706 -6.384 1.00 92.12 90 ALA A C 1
ATOM 684 O O . ALA A 1 90 ? -3.770 -1.814 -6.307 1.00 92.12 90 ALA A O 1
ATOM 685 N N . THR A 1 91 ? -5.629 -1.888 -7.539 1.00 90.50 91 THR A N 1
ATOM 686 C CA . THR A 1 91 ? -4.957 -2.131 -8.830 1.00 90.50 91 THR A CA 1
ATOM 687 C C . THR A 1 91 ? -4.862 -0.871 -9.686 1.00 90.50 91 THR A C 1
ATOM 689 O O . THR A 1 91 ? -4.020 -0.786 -10.585 1.00 90.50 91 THR A O 1
ATOM 692 N N . THR A 1 92 ? -5.700 0.120 -9.390 1.00 88.69 92 THR A N 1
ATOM 693 C CA . THR A 1 92 ? -5.632 1.465 -9.954 1.00 88.69 92 THR A CA 1
ATOM 694 C C . THR A 1 92 ? -5.017 2.404 -8.920 1.00 88.69 92 THR A C 1
ATOM 696 O O . THR A 1 92 ? -5.473 2.391 -7.779 1.00 88.69 92 THR A O 1
ATOM 699 N N . PRO A 1 93 ? -3.987 3.191 -9.283 1.00 84.31 93 PRO A N 1
ATOM 700 C CA . PRO A 1 93 ? -3.461 4.234 -8.406 1.00 84.31 93 PRO A CA 1
ATOM 701 C C . PRO A 1 93 ? -4.556 5.235 -8.039 1.00 84.31 93 PRO A C 1
ATOM 703 O O . PRO A 1 93 ? -5.369 5.580 -8.885 1.00 84.31 93 PRO A O 1
ATOM 706 N N . TYR A 1 94 ? -4.555 5.770 -6.829 1.00 81.69 94 TYR A N 1
ATOM 707 C CA . TYR A 1 94 ? -5.584 6.710 -6.379 1.00 81.69 94 TYR A CA 1
ATOM 708 C C . TYR A 1 94 ? -5.490 8.081 -7.053 1.00 81.69 94 TYR A C 1
ATOM 710 O O . TYR A 1 94 ? -6.473 8.811 -7.156 1.00 81.69 94 TYR A O 1
ATOM 718 N N . THR A 1 95 ? -4.306 8.420 -7.559 1.00 75.19 95 THR A N 1
ATOM 719 C CA . THR A 1 95 ? -4.033 9.669 -8.279 1.00 75.19 95 THR A CA 1
ATOM 720 C C . THR A 1 95 ? -4.187 9.539 -9.800 1.00 75.19 95 THR A C 1
ATOM 722 O O . THR A 1 95 ? -3.937 10.493 -10.537 1.00 75.19 95 THR A O 1
ATOM 725 N N . ASN A 1 96 ? -4.602 8.371 -10.310 1.00 76.19 96 ASN A N 1
ATOM 726 C CA . ASN A 1 96 ? -4.732 8.108 -11.745 1.00 76.19 96 ASN A CA 1
ATOM 727 C C . ASN A 1 96 ? -5.963 7.235 -12.050 1.00 76.19 96 ASN A C 1
ATOM 729 O O . ASN A 1 96 ? -6.473 6.527 -11.202 1.00 76.19 96 ASN A O 1
ATOM 733 N N . SER A 1 97 ? -6.449 7.240 -13.288 1.00 81.00 97 SER A N 1
ATOM 734 C CA . SER A 1 97 ? -7.571 6.393 -13.719 1.00 81.00 97 SER A CA 1
ATOM 735 C C . SER A 1 97 ? -7.134 5.097 -14.405 1.00 81.00 97 SER A C 1
ATOM 737 O O . SER A 1 97 ? -7.967 4.252 -14.732 1.00 81.00 97 SER A O 1
ATOM 739 N N . LYS A 1 98 ? -5.832 4.925 -14.661 1.00 84.62 98 LYS A N 1
ATOM 740 C CA . LYS A 1 98 ? -5.305 3.762 -15.376 1.00 84.62 98 LYS A CA 1
ATOM 741 C C . LYS A 1 98 ? -4.701 2.737 -14.427 1.00 84.62 98 LYS A C 1
ATOM 743 O O . LYS A 1 98 ? -3.709 3.020 -13.762 1.00 84.62 98 LYS A O 1
ATOM 748 N N . SER A 1 99 ? -5.236 1.520 -14.462 1.00 86.62 99 SER A N 1
ATOM 749 C CA . SER A 1 99 ? -4.723 0.410 -13.665 1.00 86.62 99 SER A CA 1
ATOM 750 C C . SER A 1 99 ? -3.301 0.009 -14.042 1.00 86.62 99 SER A C 1
ATOM 752 O O . SER A 1 99 ? -2.913 -0.018 -15.220 1.00 86.62 99 SER A O 1
ATOM 754 N N . ASN A 1 100 ? -2.539 -0.359 -13.020 1.00 86.12 100 ASN A N 1
ATOM 755 C CA . ASN A 1 100 ? -1.231 -0.963 -13.176 1.00 86.12 100 ASN A CA 1
ATOM 756 C C . ASN A 1 100 ? -1.369 -2.366 -13.776 1.00 86.12 100 ASN A C 1
ATOM 758 O O . ASN A 1 100 ? -2.330 -3.090 -13.526 1.00 86.12 100 ASN A O 1
ATOM 762 N N . GLN A 1 101 ? -0.393 -2.769 -14.589 1.00 86.06 101 GLN A N 1
ATOM 763 C CA . GLN A 1 101 ? -0.469 -4.051 -15.297 1.00 86.06 101 GLN A CA 1
ATOM 764 C C . GLN A 1 101 ? 0.092 -5.227 -14.490 1.00 86.06 101 GLN A C 1
ATOM 766 O O . GLN A 1 101 ? -0.378 -6.353 -14.664 1.00 86.06 101 GLN A O 1
ATOM 771 N N . TYR A 1 102 ? 1.086 -4.996 -13.626 1.00 85.62 102 TYR A N 1
ATOM 772 C CA . TYR A 1 102 ? 1.792 -6.087 -12.939 1.00 85.62 102 TYR A CA 1
ATOM 773 C C . TYR A 1 102 ? 2.130 -5.821 -11.470 1.00 85.62 102 TYR A C 1
ATOM 775 O O . TYR A 1 102 ? 2.649 -6.727 -10.831 1.00 85.62 102 TYR A O 1
ATOM 783 N N . VAL A 1 103 ? 1.825 -4.637 -10.934 1.00 86.31 103 VAL A N 1
ATOM 784 C CA . VAL A 1 103 ? 1.979 -4.324 -9.506 1.00 86.31 103 VAL A CA 1
ATOM 785 C C . VAL A 1 103 ? 0.684 -3.724 -8.977 1.00 86.31 103 VAL A C 1
ATOM 787 O O . VAL A 1 103 ? 0.066 -2.907 -9.655 1.00 86.31 103 VAL A O 1
ATOM 790 N N . GLY A 1 104 ? 0.257 -4.147 -7.798 1.00 87.88 104 GLY A N 1
ATOM 791 C CA . GLY A 1 104 ? -0.858 -3.574 -7.060 1.00 87.88 104 GLY A CA 1
ATOM 792 C C . GLY A 1 104 ? -0.403 -3.112 -5.682 1.00 87.88 104 GLY A C 1
ATOM 793 O O . GLY A 1 104 ? 0.592 -3.604 -5.143 1.00 87.88 104 GLY A O 1
ATOM 794 N N . LEU A 1 105 ? -1.149 -2.169 -5.124 1.00 89.31 105 LEU A N 1
ATOM 795 C CA . LEU A 1 105 ? -1.065 -1.774 -3.726 1.00 89.31 105 LEU A CA 1
ATOM 796 C C . LEU A 1 105 ? -2.126 -2.552 -2.952 1.00 89.31 105 LEU A C 1
ATOM 798 O O . LEU A 1 105 ? -3.215 -2.817 -3.461 1.00 89.31 105 LEU A O 1
ATOM 802 N N . ALA A 1 106 ? -1.818 -2.927 -1.724 1.00 91.94 106 ALA A N 1
ATOM 803 C CA . ALA A 1 106 ? -2.788 -3.516 -0.832 1.00 91.94 106 ALA A CA 1
ATOM 804 C C . ALA A 1 106 ? -2.479 -3.154 0.615 1.00 91.94 106 ALA A C 1
ATOM 806 O O . ALA A 1 106 ? -1.345 -2.831 0.973 1.00 91.94 106 ALA A O 1
ATOM 807 N N . PHE A 1 107 ? -3.504 -3.213 1.452 1.00 91.25 107 PHE A N 1
ATOM 808 C CA . PHE A 1 107 ? -3.334 -3.077 2.885 1.00 91.25 107 PHE A CA 1
ATOM 809 C C . PHE A 1 107 ? -4.286 -3.993 3.637 1.00 91.25 107 PHE A C 1
ATOM 811 O O . PHE A 1 107 ? -5.422 -4.222 3.222 1.00 91.25 107 PHE A O 1
ATOM 818 N N . TRP A 1 108 ? -3.784 -4.548 4.733 1.00 93.88 108 TRP A N 1
ATOM 819 C CA . TRP A 1 108 ? -4.491 -5.464 5.610 1.00 93.88 108 TRP A CA 1
ATOM 820 C C . TRP A 1 108 ? -4.582 -4.844 7.000 1.00 93.88 108 TRP A C 1
ATOM 822 O O . TRP A 1 108 ? -3.569 -4.442 7.572 1.00 93.88 108 TRP A O 1
ATOM 832 N N . GLN A 1 109 ? -5.801 -4.752 7.518 1.00 93.12 109 GLN A N 1
ATOM 833 C CA . GLN A 1 109 ? -6.111 -4.154 8.805 1.00 93.12 109 GLN A CA 1
ATOM 834 C C . GLN A 1 109 ? -6.876 -5.148 9.672 1.00 93.12 109 GLN A C 1
ATOM 836 O O . GLN A 1 109 ? -7.866 -5.729 9.231 1.00 93.12 109 GLN A O 1
ATOM 841 N N . GLU A 1 110 ? -6.453 -5.293 10.918 1.00 93.50 110 GLU A N 1
ATOM 842 C CA . GLU A 1 110 ? -7.154 -6.042 11.955 1.00 93.50 110 GLU A CA 1
ATOM 843 C C . GLU A 1 110 ? -7.477 -5.084 13.097 1.00 93.50 110 GLU A C 1
ATOM 845 O O . GLU A 1 110 ? -6.576 -4.479 13.674 1.00 93.50 110 GLU A O 1
ATOM 850 N N . ASN A 1 111 ? -8.761 -4.928 13.411 1.00 92.81 111 ASN A N 1
ATOM 851 C CA . ASN A 1 111 ? -9.230 -4.085 14.502 1.00 92.81 111 ASN A CA 1
ATOM 852 C C . ASN A 1 111 ? -9.879 -4.946 15.578 1.00 92.81 111 ASN A C 1
ATOM 854 O O . ASN A 1 111 ? -10.825 -5.679 15.284 1.00 92.81 111 ASN A O 1
ATOM 858 N N . ALA A 1 112 ? -9.441 -4.766 16.819 1.00 93.62 112 ALA A N 1
ATOM 859 C CA . ALA A 1 112 ? -10.109 -5.272 18.007 1.00 93.62 112 ALA A CA 1
ATOM 860 C C . ALA A 1 112 ? -10.587 -4.092 18.857 1.00 93.62 112 ALA A C 1
ATOM 862 O O . ALA A 1 112 ? -9.795 -3.223 19.226 1.00 93.62 112 ALA A O 1
ATOM 863 N N . VAL A 1 113 ? -11.886 -4.042 19.157 1.00 92.88 113 VAL A N 1
ATOM 864 C CA . VAL A 1 113 ? -12.501 -2.927 19.894 1.00 92.88 113 VAL A CA 1
ATOM 865 C C . VAL A 1 113 ? -12.989 -3.406 21.257 1.00 92.88 113 VAL A C 1
ATOM 867 O O . VAL A 1 113 ? -13.754 -4.363 21.349 1.00 92.88 113 VAL A O 1
ATOM 870 N N . SER A 1 114 ? -12.579 -2.709 22.317 1.00 92.62 114 SER A N 1
ATOM 871 C CA . SER A 1 114 ? -12.998 -2.962 23.697 1.00 92.62 114 SER A CA 1
ATOM 872 C C . SER A 1 114 ? -13.310 -1.644 24.409 1.00 92.62 114 SER A C 1
ATOM 874 O O . SER A 1 114 ? -12.417 -0.869 24.758 1.00 92.62 114 SER A O 1
ATOM 876 N N . GLY A 1 115 ? -14.601 -1.366 24.612 1.00 91.31 115 GLY A N 1
ATOM 877 C CA . GLY A 1 115 ? -15.059 -0.086 25.157 1.00 91.31 115 GLY A CA 1
ATOM 878 C C . GLY A 1 115 ? -14.684 1.075 24.234 1.00 91.31 115 GLY A C 1
ATOM 879 O O . GLY A 1 115 ? -15.077 1.088 23.071 1.00 91.31 115 GLY A O 1
ATOM 880 N N . THR A 1 116 ? -13.920 2.042 24.747 1.00 92.56 116 THR A N 1
ATOM 881 C CA . THR A 1 116 ? -13.390 3.164 23.953 1.00 92.56 116 THR A CA 1
ATOM 882 C C . THR A 1 116 ? -12.012 2.877 23.365 1.00 92.56 116 THR A C 1
ATOM 884 O O . THR A 1 116 ? -11.477 3.723 22.667 1.00 92.56 116 THR A O 1
ATOM 887 N N . ARG A 1 117 ? -11.408 1.713 23.619 1.00 93.06 117 ARG A N 1
ATOM 888 C CA . ARG A 1 117 ? -10.098 1.366 23.066 1.00 93.06 117 ARG A CA 1
ATOM 889 C C . ARG A 1 117 ? -10.254 0.569 21.777 1.00 93.06 117 ARG A C 1
ATOM 891 O O . ARG A 1 117 ? -10.997 -0.410 21.749 1.00 93.06 117 ARG A O 1
ATOM 898 N N . GLN A 1 118 ? -9.486 0.933 20.755 1.00 92.94 118 GLN A N 1
ATOM 899 C CA . GLN A 1 118 ? -9.279 0.113 19.564 1.00 92.94 118 GLN A CA 1
ATOM 900 C C . GLN A 1 118 ? -7.799 -0.231 19.426 1.00 92.94 118 GLN A C 1
ATOM 902 O O . GLN A 1 118 ? -6.958 0.658 19.341 1.00 92.94 118 GLN A O 1
ATOM 907 N N . ASP A 1 119 ? -7.486 -1.520 19.374 1.00 93.38 119 ASP A N 1
ATOM 908 C CA . ASP A 1 119 ? -6.178 -2.001 18.946 1.00 93.38 119 ASP A CA 1
ATOM 909 C C . ASP A 1 119 ? -6.257 -2.334 17.451 1.00 93.38 119 ASP A C 1
ATOM 911 O O . ASP A 1 119 ? -7.081 -3.145 17.028 1.00 93.38 119 ASP A O 1
ATOM 915 N N . MET A 1 120 ? -5.426 -1.668 16.654 1.00 91.12 120 MET A N 1
ATOM 916 C CA . MET A 1 120 ? -5.356 -1.798 15.204 1.00 91.12 120 MET A CA 1
ATOM 917 C C . MET A 1 120 ? -3.982 -2.316 14.798 1.00 91.12 120 MET A C 1
ATOM 919 O O . MET A 1 120 ? -2.974 -1.646 15.018 1.00 91.12 120 MET A O 1
ATOM 923 N N . ASP A 1 121 ? -3.938 -3.472 14.155 1.00 91.25 121 ASP A N 1
ATOM 924 C CA . ASP A 1 121 ? -2.776 -3.935 13.407 1.00 91.25 121 ASP A CA 1
ATOM 925 C C . ASP A 1 121 ? -2.986 -3.584 11.931 1.00 91.25 121 ASP A C 1
ATOM 927 O O . ASP A 1 121 ? -4.019 -3.906 11.348 1.00 91.25 121 ASP A O 1
ATOM 931 N N . PHE A 1 122 ? -2.029 -2.882 11.333 1.00 88.56 122 PHE A N 1
ATOM 932 C CA . PHE A 1 122 ? -2.136 -2.346 9.982 1.00 88.56 122 PHE A CA 1
ATOM 933 C C . PHE A 1 122 ? -0.871 -2.648 9.195 1.00 88.56 122 PHE A C 1
ATOM 935 O O . PHE A 1 122 ? 0.218 -2.263 9.616 1.00 88.56 122 PHE A O 1
ATOM 942 N N . TYR A 1 123 ? -1.024 -3.310 8.052 1.00 89.88 123 TYR A N 1
ATOM 943 C CA . TYR A 1 123 ? 0.046 -3.617 7.115 1.00 89.88 123 TYR A CA 1
ATOM 944 C C . TYR A 1 123 ? -0.257 -3.002 5.759 1.00 89.88 123 TYR A C 1
ATOM 946 O O . TYR A 1 123 ? -1.321 -3.246 5.201 1.00 89.88 123 TYR A O 1
ATOM 954 N N . ILE A 1 124 ? 0.700 -2.280 5.191 1.00 88.06 124 ILE A N 1
ATOM 955 C CA . ILE A 1 124 ? 0.658 -1.810 3.805 1.00 88.06 124 ILE A CA 1
ATOM 956 C C . ILE A 1 124 ? 1.716 -2.570 3.033 1.00 88.06 124 ILE A C 1
ATOM 958 O O . ILE A 1 124 ? 2.843 -2.716 3.506 1.00 88.06 124 ILE A O 1
ATOM 962 N N . PHE A 1 125 ? 1.370 -3.047 1.845 1.00 87.06 125 PHE A N 1
ATOM 963 C CA . PHE A 1 125 ? 2.295 -3.799 1.020 1.00 87.06 125 PHE A CA 1
ATOM 964 C C . PHE A 1 125 ? 2.011 -3.641 -0.468 1.00 87.06 125 PHE A C 1
ATOM 966 O O . PHE A 1 125 ? 0.891 -3.366 -0.899 1.00 87.06 125 PHE A O 1
ATOM 973 N N . THR A 1 126 ? 3.044 -3.855 -1.274 1.00 87.62 126 THR A N 1
ATOM 974 C CA . THR A 1 126 ? 2.884 -4.025 -2.722 1.00 87.62 126 THR A CA 1
ATOM 975 C C . THR A 1 126 ? 2.942 -5.501 -3.076 1.00 87.62 126 THR A C 1
ATOM 977 O O . THR A 1 126 ? 3.598 -6.292 -2.401 1.00 87.62 126 THR A O 1
ATOM 980 N N . TYR A 1 127 ? 2.235 -5.896 -4.127 1.00 85.19 127 TYR A N 1
ATOM 981 C CA . TYR A 1 127 ? 2.266 -7.264 -4.633 1.00 85.19 127 TYR A CA 1
ATOM 982 C C . TYR A 1 127 ? 2.282 -7.237 -6.158 1.00 85.19 127 TYR A C 1
ATOM 984 O O . TYR A 1 127 ? 1.669 -6.371 -6.787 1.00 85.19 127 TYR A O 1
ATOM 992 N N . GLY A 1 128 ? 3.008 -8.160 -6.781 1.00 87.75 128 GLY A N 1
ATOM 993 C CA . GLY A 1 128 ? 3.176 -8.105 -8.225 1.00 87.75 128 GLY A CA 1
ATOM 994 C C . GLY A 1 128 ? 3.918 -9.279 -8.837 1.00 87.75 128 GLY A C 1
ATOM 995 O O . GLY A 1 128 ? 4.379 -10.191 -8.155 1.00 87.75 128 GLY A O 1
ATOM 996 N N . LEU A 1 129 ? 4.004 -9.254 -10.164 1.00 84.12 129 LEU A N 1
ATOM 997 C CA . LEU A 1 129 ? 4.697 -10.274 -10.944 1.00 84.12 129 LEU A CA 1
ATOM 998 C C . LEU A 1 129 ? 6.152 -9.837 -11.173 1.00 84.12 129 LEU A C 1
ATOM 1000 O O . LEU A 1 129 ? 6.349 -8.820 -11.841 1.00 84.12 129 LEU A O 1
ATOM 1004 N N . PRO A 1 130 ? 7.158 -10.574 -10.655 1.00 80.56 130 PRO A N 1
ATOM 1005 C CA . PRO A 1 130 ? 8.562 -10.186 -10.724 1.00 80.56 130 PRO A CA 1
ATOM 1006 C C . PRO A 1 130 ? 9.077 -10.069 -12.162 1.00 80.56 130 PRO A C 1
ATOM 1008 O O . PRO A 1 130 ? 8.950 -10.992 -12.967 1.00 80.56 130 PRO A O 1
ATOM 1011 N N . THR A 1 131 ? 9.736 -8.953 -12.460 1.00 80.25 131 THR A N 1
ATOM 1012 C CA . THR A 1 131 ? 10.613 -8.805 -13.622 1.00 80.25 131 THR A CA 1
ATOM 1013 C C . THR A 1 131 ? 11.906 -9.555 -13.320 1.00 80.25 131 THR A C 1
ATOM 1015 O O . THR A 1 131 ? 12.527 -9.335 -12.281 1.00 80.25 131 THR A O 1
ATOM 1018 N N . SER A 1 132 ? 12.334 -10.445 -14.216 1.00 80.19 132 SER A N 1
ATOM 1019 C CA . SER A 1 132 ? 13.594 -11.173 -14.038 1.00 80.19 132 SER A CA 1
ATOM 1020 C C . SER A 1 132 ? 14.779 -10.204 -13.965 1.00 80.19 132 SER A C 1
ATOM 1022 O O . SER A 1 132 ? 14.897 -9.307 -14.803 1.00 80.19 132 SER A O 1
ATOM 1024 N N . ALA A 1 133 ? 15.708 -10.420 -13.029 1.00 77.19 133 ALA A N 1
ATOM 1025 C CA . ALA A 1 133 ? 16.911 -9.595 -12.878 1.00 77.19 133 ALA A CA 1
ATOM 1026 C C . ALA A 1 133 ? 17.770 -9.534 -14.160 1.00 77.19 133 ALA A C 1
ATOM 1028 O O . ALA A 1 133 ? 18.442 -8.533 -14.416 1.00 77.19 133 ALA A O 1
ATOM 1029 N N . ALA A 1 134 ? 17.725 -10.576 -14.999 1.00 78.06 134 ALA A N 1
ATOM 1030 C CA . ALA A 1 134 ? 18.410 -10.602 -16.294 1.00 78.06 134 ALA A CA 1
ATOM 1031 C C . ALA A 1 134 ? 17.773 -9.660 -17.334 1.00 78.06 134 ALA A C 1
ATOM 1033 O O . ALA A 1 134 ? 18.427 -9.268 -18.293 1.00 78.06 134 ALA A O 1
ATOM 1034 N N . THR A 1 135 ? 16.504 -9.298 -17.140 1.00 83.12 135 THR A N 1
ATOM 1035 C CA . THR A 1 135 ? 15.736 -8.428 -18.045 1.00 83.12 135 THR A CA 1
ATOM 1036 C C . THR A 1 135 ? 15.676 -6.973 -17.584 1.00 83.12 135 THR A C 1
ATOM 1038 O O . THR A 1 135 ? 15.202 -6.118 -18.329 1.00 83.12 135 THR A O 1
ATOM 1041 N N . VAL A 1 136 ? 16.171 -6.671 -16.379 1.00 81.44 136 VAL A N 1
ATOM 1042 C CA . VAL A 1 136 ? 16.290 -5.292 -15.892 1.00 81.44 136 VAL A CA 1
ATOM 1043 C C . VAL A 1 136 ? 17.335 -4.554 -16.743 1.00 81.44 136 VAL A C 1
ATOM 1045 O O . VAL A 1 136 ? 18.460 -5.057 -16.862 1.00 81.44 136 VAL A O 1
ATOM 1048 N N . PRO A 1 137 ? 17.004 -3.384 -17.332 1.00 84.94 137 PRO A N 1
ATOM 1049 C CA . PRO A 1 137 ? 17.965 -2.573 -18.074 1.00 84.94 137 PRO A CA 1
ATOM 1050 C C . PRO A 1 137 ? 19.222 -2.276 -17.251 1.00 84.94 137 PRO A C 1
ATOM 1052 O O . PRO A 1 137 ? 19.150 -2.046 -16.047 1.00 84.94 137 PRO A O 1
ATOM 1055 N N . ARG A 1 138 ? 20.388 -2.298 -17.904 1.00 84.31 138 ARG A N 1
ATOM 1056 C CA . ARG A 1 138 ? 21.702 -2.094 -17.258 1.00 84.31 138 ARG A CA 1
ATOM 1057 C C . ARG A 1 138 ? 22.373 -0.779 -17.641 1.00 84.31 138 ARG A C 1
ATOM 1059 O O . ARG A 1 138 ? 23.492 -0.511 -17.227 1.00 84.31 138 ARG A O 1
ATOM 1066 N N . SER A 1 139 ? 21.704 0.017 -18.462 1.00 90.44 139 SER A N 1
ATOM 1067 C CA . SER A 1 139 ? 22.183 1.307 -18.936 1.00 90.44 139 SER A CA 1
ATOM 1068 C C . SER A 1 139 ? 21.008 2.224 -19.258 1.00 90.44 139 SER A C 1
ATOM 1070 O O . SER A 1 139 ? 19.863 1.777 -19.382 1.00 90.44 139 SER A O 1
ATOM 1072 N N . GLY A 1 140 ? 21.309 3.515 -19.391 1.00 91.38 140 GLY A N 1
ATOM 1073 C CA . GLY A 1 140 ? 20.317 4.552 -19.643 1.00 91.38 140 GLY A CA 1
ATOM 1074 C C . GLY A 1 140 ? 19.553 4.968 -18.389 1.00 91.38 140 GLY A C 1
ATOM 1075 O O . GLY A 1 140 ? 19.841 4.529 -17.277 1.00 91.38 140 GLY A O 1
ATOM 1076 N N . VAL A 1 141 ? 18.567 5.835 -18.597 1.00 91.69 141 VAL A N 1
ATOM 1077 C CA . VAL A 1 141 ? 17.740 6.422 -17.541 1.00 91.69 141 VAL A CA 1
ATOM 1078 C C . VAL A 1 141 ? 16.279 6.083 -17.809 1.00 91.69 141 VAL A C 1
ATOM 1080 O O . VAL A 1 141 ? 15.841 6.061 -18.962 1.00 91.69 141 VAL A O 1
ATOM 1083 N N . ALA A 1 142 ? 15.510 5.845 -16.751 1.00 86.62 142 ALA A N 1
ATOM 1084 C CA . ALA A 1 142 ? 14.060 5.743 -16.831 1.00 86.62 142 ALA A CA 1
ATOM 1085 C C . ALA A 1 142 ? 13.376 6.605 -15.770 1.00 86.62 142 ALA A C 1
ATOM 1087 O O . ALA A 1 142 ? 13.895 6.802 -14.674 1.00 86.62 142 ALA A O 1
ATOM 1088 N N . GLY A 1 143 ? 12.189 7.099 -16.122 1.00 85.62 143 GLY A N 1
ATOM 1089 C CA . GLY A 1 143 ? 11.300 7.841 -15.237 1.00 85.62 143 GLY A CA 1
ATOM 1090 C C . GLY A 1 143 ? 9.933 7.170 -15.157 1.00 85.62 143 GLY A C 1
ATOM 1091 O O . GLY A 1 143 ? 9.414 6.674 -16.162 1.00 85.62 143 GLY A O 1
ATOM 1092 N N . PHE A 1 144 ? 9.348 7.175 -13.965 1.00 85.38 144 PHE A N 1
ATOM 1093 C CA . PHE A 1 144 ? 8.058 6.576 -13.655 1.00 85.38 144 PHE A CA 1
ATOM 1094 C C . PHE A 1 144 ? 7.240 7.532 -12.806 1.00 85.38 144 PHE A C 1
ATOM 1096 O O . PHE A 1 144 ? 7.776 8.204 -11.933 1.00 85.38 144 PHE A O 1
ATOM 1103 N N . ARG A 1 145 ? 5.927 7.531 -13.026 1.00 85.38 145 ARG A N 1
ATOM 1104 C CA . ARG A 1 145 ? 4.991 8.120 -12.070 1.00 85.38 145 ARG A CA 1
ATOM 1105 C C . ARG A 1 145 ? 4.713 7.112 -10.974 1.00 85.38 145 ARG A C 1
ATOM 1107 O O . ARG A 1 145 ? 4.491 5.936 -11.268 1.00 85.38 145 ARG A O 1
ATOM 1114 N N . THR A 1 146 ? 4.697 7.586 -9.744 1.00 83.88 146 THR A N 1
ATOM 1115 C CA . THR A 1 146 ? 4.407 6.793 -8.557 1.00 83.88 146 THR A CA 1
ATOM 1116 C C . THR A 1 146 ? 3.169 7.325 -7.859 1.00 83.88 146 THR A C 1
ATOM 1118 O O . THR A 1 146 ? 2.794 8.488 -8.001 1.00 83.88 146 THR A O 1
ATOM 1121 N N . ASP A 1 147 ? 2.526 6.434 -7.118 1.00 84.50 147 ASP A N 1
ATOM 1122 C CA . ASP A 1 147 ? 1.464 6.766 -6.185 1.00 84.50 147 ASP A CA 1
ATOM 1123 C C . ASP A 1 147 ? 1.922 6.261 -4.822 1.00 84.50 147 ASP A C 1
ATOM 1125 O O . ASP A 1 147 ? 2.258 5.087 -4.651 1.00 84.50 147 ASP A O 1
ATOM 1129 N N . THR A 1 148 ? 2.067 7.188 -3.892 1.00 83.19 148 THR A N 1
ATOM 1130 C CA . THR A 1 148 ? 2.553 6.948 -2.543 1.00 83.19 148 THR A CA 1
ATOM 1131 C C . THR A 1 148 ? 1.351 6.844 -1.627 1.00 83.19 148 THR A C 1
ATOM 1133 O O . THR A 1 148 ? 0.483 7.709 -1.651 1.00 83.19 148 THR A O 1
ATOM 1136 N N . PHE A 1 149 ? 1.323 5.804 -0.803 1.00 84.00 149 PHE A N 1
ATOM 1137 C CA . PHE A 1 149 ? 0.329 5.620 0.242 1.00 84.00 149 PHE A CA 1
ATOM 1138 C C . PHE A 1 149 ? 1.028 5.140 1.508 1.00 84.00 149 PHE A C 1
ATOM 1140 O O . PHE A 1 149 ? 1.955 4.328 1.446 1.00 84.00 149 PHE A O 1
ATOM 1147 N N . GLY A 1 150 ? 0.594 5.643 2.653 1.00 81.44 150 GLY A N 1
ATOM 1148 C CA . GLY A 1 150 ? 1.161 5.271 3.933 1.00 81.44 150 GLY A CA 1
ATOM 1149 C C . GLY A 1 150 ? 0.321 5.744 5.101 1.00 81.44 150 GLY A C 1
ATOM 1150 O O . GLY A 1 150 ? -0.734 6.351 4.925 1.00 81.44 150 GLY A O 1
ATOM 1151 N N . ALA A 1 151 ? 0.805 5.470 6.306 1.00 78.56 151 ALA A N 1
ATOM 1152 C CA . ALA A 1 151 ? 0.229 6.019 7.517 1.00 78.56 151 ALA A CA 1
ATOM 1153 C C . ALA A 1 151 ? 1.330 6.477 8.476 1.00 78.56 151 ALA A C 1
ATOM 1155 O O . ALA A 1 151 ? 2.434 5.930 8.519 1.00 78.56 151 ALA A O 1
ATOM 1156 N N . VAL A 1 152 ? 1.020 7.514 9.244 1.00 78.62 152 VAL A N 1
ATOM 1157 C CA . VAL A 1 152 ? 1.890 8.107 10.249 1.00 78.62 152 VAL A CA 1
ATOM 1158 C C . VAL A 1 152 ? 1.111 8.271 11.543 1.00 78.62 152 VAL A C 1
ATOM 1160 O O . VAL A 1 152 ? -0.079 8.576 11.557 1.00 78.62 152 VAL A O 1
ATOM 1163 N N . SER A 1 153 ? 1.808 8.072 12.651 1.00 77.19 153 SER A N 1
ATOM 1164 C CA . SER A 1 153 ? 1.238 8.191 13.983 1.00 77.19 153 SER A CA 1
ATOM 1165 C C . SER A 1 153 ? 2.191 8.996 14.853 1.00 77.19 153 SER A C 1
ATOM 1167 O O . SER A 1 153 ? 3.409 8.813 14.767 1.00 77.19 153 SER A O 1
ATOM 1169 N N . THR A 1 154 ? 1.655 9.927 15.637 1.00 78.31 154 THR A N 1
ATOM 1170 C CA . THR A 1 154 ? 2.408 10.708 16.623 1.00 78.31 154 THR A CA 1
ATOM 1171 C C . THR A 1 154 ? 1.711 10.548 17.973 1.00 78.31 154 THR A C 1
ATOM 1173 O O . THR A 1 154 ? 0.507 10.803 18.029 1.00 78.31 154 THR A O 1
ATOM 1176 N N . PRO A 1 155 ? 2.430 10.201 19.058 1.00 76.62 155 PRO A N 1
ATOM 1177 C CA . PRO A 1 155 ? 1.816 10.025 20.370 1.00 76.62 155 PRO A CA 1
ATOM 1178 C C . PRO A 1 155 ? 0.976 11.235 20.794 1.00 76.62 155 PRO A C 1
ATOM 1180 O O . PRO A 1 155 ? 1.424 12.378 20.668 1.00 76.62 155 PRO A O 1
ATOM 1183 N N . GLY A 1 156 ? -0.241 10.985 21.289 1.00 78.56 156 GLY A N 1
ATOM 1184 C CA . GLY A 1 156 ? -1.177 12.034 21.709 1.00 78.56 156 GLY A CA 1
ATOM 1185 C C . GLY A 1 156 ? -1.812 12.834 20.565 1.00 78.56 156 GLY A C 1
ATOM 1186 O O . GLY A 1 156 ? -2.479 13.833 20.820 1.00 78.56 156 GLY A O 1
ATOM 1187 N N . GLN A 1 157 ? -1.609 12.424 19.313 1.00 82.00 157 GLN A N 1
ATOM 1188 C CA . GLN A 1 157 ? -2.284 12.970 18.138 1.00 82.00 157 GLN A CA 1
ATOM 1189 C C . GLN A 1 157 ? -3.105 11.875 17.463 1.00 82.00 157 GLN A C 1
ATOM 1191 O O . GLN A 1 157 ? -2.840 10.684 17.632 1.00 82.00 157 GLN A O 1
ATOM 1196 N N . GLU A 1 158 ? -4.090 12.287 16.675 1.00 81.94 158 GLU A N 1
ATOM 1197 C CA . GLU A 1 158 ? -4.814 11.362 15.815 1.00 81.94 158 GLU A CA 1
ATOM 1198 C C . GLU A 1 158 ? -3.891 10.841 14.697 1.00 81.94 158 GLU A C 1
ATOM 1200 O O . GLU A 1 158 ? -3.241 11.651 14.018 1.00 81.94 158 GLU A O 1
ATOM 1205 N N . PRO A 1 159 ? -3.807 9.515 14.488 1.00 82.38 159 PRO A N 1
ATOM 1206 C CA . PRO A 1 159 ? -3.046 8.945 13.382 1.00 82.38 159 PRO A CA 1
ATOM 1207 C C . PRO A 1 159 ? -3.634 9.332 12.030 1.00 82.38 159 PRO A C 1
ATOM 1209 O O . PRO A 1 159 ? -4.834 9.568 11.893 1.00 82.38 159 PRO A O 1
ATOM 1212 N N . ARG A 1 160 ? -2.781 9.395 11.012 1.00 80.31 160 ARG A N 1
ATOM 1213 C CA . ARG A 1 160 ? -3.148 9.884 9.682 1.00 80.31 160 ARG A CA 1
ATOM 1214 C C . ARG A 1 160 ? -2.689 8.912 8.616 1.00 80.31 160 ARG A C 1
ATOM 1216 O O . ARG A 1 160 ? -1.573 8.404 8.687 1.00 80.31 160 ARG A O 1
ATOM 1223 N N . SER A 1 161 ? -3.524 8.689 7.613 1.00 80.62 161 SER A N 1
ATOM 1224 C CA . SER A 1 161 ? -3.058 8.196 6.322 1.00 80.62 161 SER A CA 1
ATOM 1225 C C . SER A 1 161 ? -2.460 9.354 5.536 1.00 80.62 161 SER A C 1
ATOM 1227 O O . SER A 1 161 ? -2.834 10.510 5.732 1.00 80.62 161 SER A O 1
ATOM 1229 N N . PHE A 1 162 ? -1.533 9.047 4.642 1.00 81.56 162 PHE A N 1
ATOM 1230 C CA . PHE A 1 162 ? -1.081 9.981 3.630 1.00 81.56 162 PHE A CA 1
ATOM 1231 C C . PHE A 1 162 ? -1.110 9.326 2.262 1.00 81.56 162 PHE A C 1
ATOM 1233 O O . PHE A 1 162 ? -0.863 8.128 2.113 1.00 81.56 162 PHE A O 1
ATOM 1240 N N . GLN A 1 163 ? -1.389 10.144 1.259 1.00 83.38 163 GLN A N 1
ATOM 1241 C CA . GLN A 1 163 ? -1.473 9.735 -0.125 1.00 83.38 163 GLN A CA 1
ATOM 1242 C C . GLN A 1 163 ? -0.956 10.833 -1.035 1.00 83.38 163 GLN A C 1
ATOM 1244 O O . GLN A 1 163 ? -1.181 12.014 -0.776 1.00 83.38 163 GLN A O 1
ATOM 1249 N N . GLY A 1 164 ? -0.312 10.463 -2.134 1.00 83.25 164 GLY A N 1
ATOM 1250 C CA . GLY A 1 164 ? 0.117 11.462 -3.089 1.00 83.25 164 GLY A CA 1
ATOM 1251 C C . GLY A 1 164 ? 0.790 10.917 -4.326 1.00 83.25 164 GLY A C 1
ATOM 1252 O O . GLY A 1 164 ? 1.293 9.798 -4.344 1.00 83.25 164 GLY A O 1
ATOM 1253 N N . GLN A 1 165 ? 0.828 11.751 -5.357 1.00 85.00 165 GLN A N 1
ATOM 1254 C CA . GLN A 1 165 ? 1.507 11.423 -6.597 1.00 85.00 165 GLN A CA 1
ATOM 1255 C C . GLN A 1 165 ? 2.971 11.848 -6.518 1.00 85.00 165 GLN A C 1
ATOM 1257 O O . GLN A 1 165 ? 3.303 12.904 -5.969 1.00 85.00 165 GLN A O 1
ATOM 1262 N N . GLY A 1 166 ? 3.834 11.047 -7.129 1.00 85.56 166 GLY A N 1
ATOM 1263 C CA . GLY A 1 166 ? 5.235 11.375 -7.283 1.00 85.56 166 GLY A CA 1
ATOM 1264 C C . GLY A 1 166 ? 5.838 10.930 -8.598 1.00 85.56 166 GLY A C 1
ATOM 1265 O O . GLY A 1 166 ? 5.177 10.383 -9.489 1.00 85.56 166 GLY A O 1
ATOM 1266 N N . ASP A 1 167 ? 7.137 11.166 -8.670 1.00 88.12 167 ASP A N 1
ATOM 1267 C CA . ASP A 1 167 ? 8.016 10.716 -9.725 1.00 88.12 167 ASP A CA 1
ATOM 1268 C C . ASP A 1 167 ? 9.151 9.894 -9.116 1.00 88.12 167 ASP A C 1
ATOM 1270 O O . ASP A 1 167 ? 9.697 10.216 -8.059 1.00 88.12 167 ASP A O 1
ATOM 1274 N N . PHE A 1 168 ? 9.521 8.831 -9.817 1.00 88.38 168 PHE A N 1
ATOM 1275 C CA . PHE A 1 168 ? 10.672 7.992 -9.532 1.00 88.38 168 PHE A CA 1
ATOM 1276 C C . PHE A 1 168 ? 11.563 7.967 -10.763 1.00 88.38 168 PHE A C 1
ATOM 1278 O O . PHE A 1 168 ? 11.107 7.696 -11.874 1.00 88.38 168 PHE A O 1
ATOM 1285 N N . SER A 1 169 ? 12.847 8.216 -10.564 1.00 92.62 169 SER A N 1
ATOM 1286 C CA . SER A 1 169 ? 13.856 8.179 -11.613 1.00 92.62 169 SER A CA 1
ATOM 1287 C C . SER A 1 169 ? 14.954 7.201 -11.237 1.00 92.62 169 SER A C 1
ATOM 1289 O O . SER A 1 169 ? 15.333 7.098 -10.071 1.00 92.62 169 SER A O 1
ATOM 1291 N N . VAL A 1 170 ? 15.458 6.477 -12.228 1.00 90.06 170 VAL A N 1
ATOM 1292 C CA . VAL A 1 170 ? 16.579 5.553 -12.077 1.00 90.06 170 VAL A CA 1
ATOM 1293 C C . VAL A 1 170 ? 17.570 5.782 -13.199 1.00 90.06 170 VAL A C 1
ATOM 1295 O O . VAL A 1 170 ? 17.193 5.822 -14.370 1.00 90.06 170 VAL A O 1
ATOM 1298 N N . ASP A 1 171 ? 18.836 5.903 -12.830 1.00 93.56 171 ASP A N 1
ATOM 1299 C CA . ASP A 1 171 ? 19.961 5.785 -13.743 1.00 93.56 171 ASP A CA 1
ATOM 1300 C C . ASP A 1 171 ? 20.527 4.371 -13.595 1.00 93.56 171 ASP A C 1
ATOM 1302 O O . ASP A 1 171 ? 21.126 4.018 -12.575 1.00 93.56 171 ASP A O 1
ATOM 1306 N N . PHE A 1 172 ? 20.295 3.535 -14.607 1.00 88.56 172 PHE A N 1
ATOM 1307 C CA . PHE A 1 172 ? 20.729 2.142 -14.597 1.00 88.56 172 PHE A CA 1
ATOM 1308 C C . PHE A 1 172 ? 22.240 2.001 -14.775 1.00 88.56 172 PHE A C 1
ATOM 1310 O O . PHE A 1 172 ? 22.799 1.001 -14.331 1.00 88.56 172 PHE A O 1
ATOM 1317 N N . ALA A 1 173 ? 22.897 2.978 -15.409 1.00 90.00 173 ALA A N 1
ATOM 1318 C CA . ALA A 1 173 ? 24.344 2.965 -15.582 1.00 90.00 173 ALA A CA 1
ATOM 1319 C C . ALA A 1 173 ? 25.051 3.349 -14.277 1.00 90.00 173 ALA A C 1
ATOM 1321 O O . ALA A 1 173 ? 26.009 2.691 -13.877 1.00 90.00 173 ALA A O 1
ATOM 1322 N N . ALA A 1 174 ? 24.552 4.379 -13.590 1.00 92.62 174 ALA A N 1
ATOM 1323 C CA . ALA A 1 174 ? 25.069 4.793 -12.288 1.00 92.62 174 ALA A CA 1
ATOM 1324 C C . ALA A 1 174 ? 24.573 3.903 -11.131 1.00 92.62 174 ALA A C 1
ATOM 1326 O O . ALA A 1 174 ? 25.147 3.932 -10.044 1.00 92.62 174 ALA A O 1
ATOM 1327 N N . GLY A 1 175 ? 23.522 3.106 -11.347 1.00 90.62 175 GLY A N 1
ATOM 1328 C CA . GLY A 1 175 ? 22.942 2.240 -10.323 1.00 90.62 175 GLY A CA 1
ATOM 1329 C C . GLY A 1 175 ? 22.333 3.038 -9.173 1.00 90.62 175 GLY A C 1
ATOM 1330 O O . GLY A 1 175 ? 22.444 2.631 -8.016 1.00 90.62 175 GLY A O 1
ATOM 1331 N N . VAL A 1 176 ? 21.724 4.186 -9.474 1.00 92.31 176 VAL A N 1
ATOM 1332 C CA . VAL A 1 176 ? 21.118 5.081 -8.480 1.00 92.31 176 VAL A CA 1
ATOM 1333 C C . VAL A 1 176 ? 19.679 5.401 -8.836 1.00 92.31 176 VAL A C 1
ATOM 1335 O O . VAL A 1 176 ? 19.293 5.393 -10.005 1.00 92.31 176 VAL A O 1
ATOM 1338 N N . PHE A 1 177 ? 18.886 5.708 -7.817 1.00 90.94 177 PHE A N 1
ATOM 1339 C CA . PHE A 1 177 ? 17.527 6.196 -7.995 1.00 90.94 177 PHE A CA 1
ATOM 1340 C C . PHE A 1 177 ? 17.245 7.399 -7.101 1.00 90.94 177 PHE A C 1
ATOM 1342 O O . PHE A 1 177 ? 17.876 7.580 -6.056 1.00 90.94 177 PHE A O 1
ATOM 1349 N N . ALA A 1 178 ? 16.246 8.178 -7.501 1.00 92.25 178 ALA A N 1
ATOM 1350 C CA . ALA A 1 178 ? 15.657 9.240 -6.703 1.00 92.25 178 ALA A CA 1
ATOM 1351 C C . ALA A 1 178 ? 14.134 9.233 -6.864 1.00 92.25 178 ALA A C 1
ATOM 1353 O O . ALA A 1 178 ? 13.619 8.950 -7.947 1.00 92.25 178 ALA A O 1
ATOM 1354 N N . THR A 1 179 ? 13.419 9.564 -5.792 1.00 88.25 179 THR A N 1
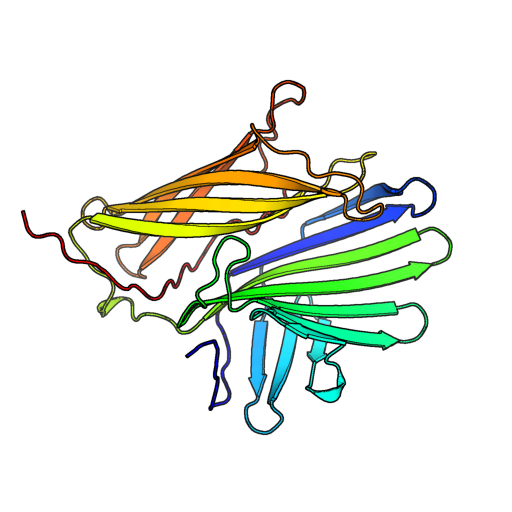ATOM 1355 C CA . THR A 1 179 ? 11.959 9.665 -5.766 1.00 88.25 179 THR A CA 1
ATOM 1356 C C . THR A 1 179 ? 11.519 10.934 -5.054 1.00 88.25 179 THR A C 1
ATOM 1358 O O . THR A 1 179 ? 12.137 11.350 -4.072 1.00 88.25 179 THR A O 1
ATOM 1361 N N . HIS A 1 180 ? 10.433 11.527 -5.537 1.00 89.81 180 HIS A N 1
ATOM 1362 C CA . HIS A 1 180 ? 9.800 12.691 -4.934 1.00 89.81 180 HIS A CA 1
ATOM 1363 C C . HIS A 1 180 ? 8.279 12.600 -5.090 1.00 89.81 180 HIS A C 1
ATOM 1365 O O . HIS A 1 180 ? 7.812 12.394 -6.206 1.00 89.81 180 HIS A O 1
ATOM 1371 N N . SER A 1 181 ? 7.514 12.820 -4.021 1.00 85.56 181 SER A N 1
ATOM 1372 C CA . SER A 1 181 ? 6.046 12.868 -4.054 1.00 85.56 181 SER A CA 1
ATOM 1373 C C . SER A 1 181 ? 5.508 14.038 -3.236 1.00 85.56 181 SER A C 1
ATOM 1375 O O . SER A 1 181 ? 6.033 14.338 -2.163 1.00 85.56 181 SER A O 1
ATOM 1377 N N . TYR A 1 182 ? 4.417 14.642 -3.706 1.00 86.94 182 TYR A N 1
ATOM 1378 C CA . TYR A 1 182 ? 3.617 15.575 -2.911 1.00 86.94 182 TYR A CA 1
ATOM 1379 C C . TYR A 1 182 ? 2.483 14.822 -2.243 1.00 86.94 182 TYR A C 1
ATOM 1381 O O . TYR A 1 182 ? 1.728 14.135 -2.928 1.00 86.94 182 TYR A O 1
ATOM 1389 N N . LEU A 1 183 ? 2.365 14.957 -0.925 1.00 82.62 183 LEU A N 1
ATOM 1390 C CA . LEU A 1 183 ? 1.422 14.196 -0.120 1.00 82.62 183 LEU A CA 1
ATOM 1391 C C . LEU A 1 183 ? 0.294 15.071 0.432 1.00 82.62 183 LEU A C 1
ATOM 1393 O O . LEU A 1 183 ? 0.476 16.242 0.770 1.00 82.62 183 LEU A O 1
ATOM 1397 N N . ASN A 1 184 ? -0.859 14.434 0.576 1.00 83.81 184 ASN A N 1
ATOM 1398 C CA . ASN A 1 184 ? -2.010 14.874 1.339 1.00 83.81 184 ASN A CA 1
ATOM 1399 C C . ASN A 1 184 ? -2.206 13.902 2.505 1.00 83.81 184 ASN A C 1
ATOM 1401 O O . ASN A 1 184 ? -2.103 12.693 2.312 1.00 83.81 184 ASN A O 1
ATOM 1405 N N . GLU A 1 185 ? -2.506 14.408 3.695 1.00 79.56 185 GLU A N 1
ATOM 1406 C CA . GLU A 1 185 ? -2.843 13.607 4.872 1.00 79.56 185 GLU A CA 1
ATOM 1407 C C . GLU A 1 185 ? -4.348 13.603 5.128 1.00 79.56 185 GLU A C 1
ATOM 1409 O O . GLU A 1 185 ? -5.021 14.603 4.892 1.00 79.56 185 GLU A O 1
ATOM 1414 N N . THR A 1 186 ? -4.872 12.501 5.657 1.00 81.69 186 THR A N 1
ATOM 1415 C CA . THR A 1 186 ? -6.247 12.379 6.162 1.00 81.69 186 THR A CA 1
ATOM 1416 C C . THR A 1 186 ? -6.225 11.627 7.487 1.00 81.69 186 THR A C 1
ATOM 1418 O O . THR A 1 186 ? -5.548 10.606 7.617 1.00 81.69 186 THR A O 1
ATOM 1421 N N . THR A 1 187 ? -6.923 12.137 8.495 1.00 81.12 187 THR A N 1
ATOM 1422 C CA . THR A 1 187 ? -7.011 11.512 9.822 1.00 81.12 187 THR A CA 1
ATOM 1423 C C . THR A 1 187 ? -7.765 10.177 9.779 1.00 81.12 187 THR A C 1
ATOM 1425 O O . THR A 1 187 ? -8.722 10.049 9.025 1.00 81.12 187 THR A O 1
ATOM 1428 N N . LEU A 1 188 ? -7.339 9.181 10.567 1.00 75.69 188 LEU A N 1
ATOM 1429 C CA . LEU A 1 188 ? -7.835 7.797 10.473 1.00 75.69 188 LEU A CA 1
ATOM 1430 C C . LEU A 1 188 ? -9.106 7.485 11.285 1.00 75.69 188 LEU A C 1
ATOM 1432 O O . LEU A 1 188 ? -9.694 6.429 11.064 1.00 75.69 188 LEU A O 1
ATOM 1436 N N . VAL A 1 189 ? -9.496 8.314 12.258 1.00 77.56 189 VAL A N 1
ATOM 1437 C CA . VAL A 1 189 ? -10.620 8.028 13.174 1.00 77.56 189 VAL A CA 1
ATOM 1438 C C . VAL A 1 189 ? -11.806 8.951 12.909 1.00 77.56 189 VAL A C 1
ATOM 1440 O O . VAL A 1 189 ? -12.949 8.504 12.872 1.00 77.56 189 VAL A O 1
ATOM 1443 N N . THR A 1 190 ? -11.547 10.240 12.734 1.00 76.31 190 THR A N 1
ATOM 1444 C CA . THR A 1 190 ? -12.568 11.281 12.597 1.00 76.31 190 THR A CA 1
ATOM 1445 C C . THR A 1 190 ? -12.904 11.604 11.142 1.00 76.31 190 THR A C 1
ATOM 1447 O O . THR A 1 190 ? -13.846 12.361 10.893 1.00 76.31 190 THR A O 1
ATOM 1450 N N . ASP A 1 191 ? -12.124 11.074 10.189 1.00 66.81 191 ASP A N 1
ATOM 1451 C CA . ASP A 1 191 ? -12.146 11.438 8.765 1.00 66.81 191 ASP A CA 1
ATOM 1452 C C . ASP A 1 191 ? -12.114 12.972 8.528 1.00 66.81 191 ASP A C 1
ATOM 1454 O O . ASP A 1 191 ? -12.518 13.473 7.475 1.00 66.81 191 ASP A O 1
ATOM 1458 N N . GLN A 1 192 ? -11.650 13.757 9.513 1.00 55.56 192 GLN A N 1
ATOM 1459 C CA . GLN A 1 192 ? -11.587 15.211 9.438 1.00 55.56 192 GLN A CA 1
ATOM 1460 C C . GLN A 1 192 ? -10.312 15.678 8.731 1.00 55.56 192 GLN A C 1
ATOM 1462 O O . GLN A 1 192 ? -9.231 15.769 9.308 1.00 55.56 192 GLN A O 1
ATOM 1467 N N . GLY A 1 193 ? -10.503 16.128 7.493 1.00 55.91 193 GLY A N 1
ATOM 1468 C CA . GLY A 1 193 ? -9.637 17.105 6.845 1.00 55.91 193 GLY A CA 1
ATOM 1469 C C . GLY A 1 193 ? -8.491 16.513 6.030 1.00 55.91 193 GLY A C 1
ATOM 1470 O O . GLY A 1 193 ? -7.643 15.777 6.526 1.00 55.91 193 GLY A O 1
ATOM 1471 N N . VAL A 1 194 ? -8.433 16.942 4.769 1.00 53.66 194 VAL A N 1
ATOM 1472 C CA . VAL A 1 194 ? -7.229 16.856 3.947 1.00 53.66 194 VAL A CA 1
ATOM 1473 C C . VAL A 1 194 ? -6.273 17.954 4.412 1.00 53.66 194 VAL A C 1
ATOM 1475 O O . VAL A 1 194 ? -6.550 19.137 4.216 1.00 53.66 194 VAL A O 1
ATOM 1478 N N . SER A 1 195 ? -5.148 17.591 5.026 1.00 58.78 195 SER A N 1
ATOM 1479 C CA . SER A 1 195 ? -4.014 18.510 5.166 1.00 58.78 195 SER A CA 1
ATOM 1480 C C . SER A 1 195 ? -3.111 18.311 3.954 1.00 58.78 195 SER A C 1
ATOM 1482 O O . SER A 1 195 ? -2.555 17.233 3.768 1.00 58.78 195 SER A O 1
ATOM 1484 N N . GLY A 1 196 ? -3.012 19.317 3.088 1.00 55.41 196 GLY A N 1
ATOM 1485 C CA . GLY A 1 196 ? -2.295 19.218 1.818 1.00 55.41 196 GLY A CA 1
ATOM 1486 C C . GLY A 1 196 ? -1.646 20.537 1.413 1.00 55.41 196 GLY A C 1
ATOM 1487 O O . GLY A 1 196 ? -2.057 21.603 1.869 1.00 55.41 196 GLY A O 1
ATOM 1488 N N . GLY A 1 197 ? -0.624 20.458 0.557 1.00 54.56 197 GLY A N 1
ATOM 1489 C CA . GLY A 1 197 ? 0.007 21.626 -0.080 1.00 54.56 197 GLY A CA 1
ATOM 1490 C C . GLY A 1 197 ? 1.461 21.918 0.307 1.00 54.56 197 GLY A C 1
ATOM 1491 O O . GLY A 1 197 ? 2.024 22.891 -0.185 1.00 54.56 197 GLY A O 1
ATOM 1492 N N . GLY A 1 198 ? 2.088 21.090 1.147 1.00 64.44 198 GLY A N 1
ATOM 1493 C CA . GLY A 1 198 ? 3.504 21.254 1.514 1.00 64.44 198 GLY A CA 1
ATOM 1494 C C . GLY A 1 198 ? 4.137 20.050 2.208 1.00 64.44 198 GLY A C 1
ATOM 1495 O O . GLY A 1 198 ? 5.174 20.205 2.849 1.00 64.44 198 GLY A O 1
ATOM 1496 N N . ILE A 1 199 ? 3.496 18.876 2.139 1.00 78.44 199 ILE A N 1
ATOM 1497 C CA . ILE A 1 199 ? 4.085 17.634 2.637 1.00 78.44 199 ILE A CA 1
ATOM 1498 C C . ILE A 1 199 ? 4.821 16.981 1.475 1.00 78.44 199 ILE A C 1
ATOM 1500 O O . ILE A 1 199 ? 4.223 16.670 0.445 1.00 78.44 199 ILE A O 1
ATOM 1504 N N . GLU A 1 200 ? 6.119 16.781 1.644 1.00 82.88 200 GLU A N 1
ATOM 1505 C CA . GLU A 1 200 ? 6.987 16.212 0.622 1.00 82.88 200 GLU A CA 1
ATOM 1506 C C . GLU A 1 200 ? 7.564 14.892 1.111 1.00 82.88 200 GLU A C 1
ATOM 1508 O O . GLU A 1 200 ? 8.057 14.780 2.235 1.00 82.88 200 GLU A O 1
ATOM 1513 N N . PHE A 1 201 ? 7.545 13.894 0.239 1.00 82.25 201 PHE A N 1
ATOM 1514 C CA . PHE A 1 201 ? 8.280 12.656 0.418 1.00 82.25 201 PHE A CA 1
ATOM 1515 C C . PHE A 1 201 ? 9.431 12.634 -0.573 1.00 82.25 201 PHE A C 1
ATOM 1517 O O . PHE A 1 201 ? 9.210 12.686 -1.776 1.00 82.25 201 PHE A O 1
ATOM 1524 N N . THR A 1 202 ? 10.657 12.550 -0.072 1.00 85.75 202 THR A N 1
ATOM 1525 C CA . THR A 1 202 ? 11.867 12.460 -0.894 1.00 85.75 202 THR A CA 1
ATOM 1526 C C . THR A 1 202 ? 12.662 11.234 -0.516 1.00 85.75 202 THR A C 1
ATOM 1528 O O . THR A 1 202 ? 12.785 10.905 0.659 1.00 85.75 202 THR A O 1
ATOM 1531 N N . GLY A 1 203 ? 13.234 10.556 -1.499 1.00 84.94 203 GLY A N 1
ATOM 1532 C CA . GLY A 1 203 ? 14.093 9.411 -1.247 1.00 84.94 203 GLY A CA 1
ATOM 1533 C C . GLY A 1 203 ? 15.140 9.242 -2.327 1.00 84.94 203 GLY A C 1
ATOM 1534 O O . GLY A 1 203 ? 14.970 9.702 -3.454 1.00 84.94 203 GLY A O 1
ATOM 1535 N N . ALA A 1 204 ? 16.235 8.587 -1.970 1.00 86.12 204 ALA A N 1
ATOM 1536 C CA . ALA A 1 204 ? 17.304 8.261 -2.897 1.00 86.12 204 ALA A CA 1
ATOM 1537 C C . ALA A 1 204 ? 18.071 7.031 -2.419 1.00 86.12 204 ALA A C 1
ATOM 1539 O O . ALA A 1 204 ? 18.104 6.714 -1.224 1.00 86.12 204 ALA A O 1
ATOM 1540 N N . GLY A 1 205 ? 18.718 6.352 -3.356 1.00 87.19 205 GLY A N 1
ATOM 1541 C CA . GLY A 1 205 ? 19.517 5.183 -3.035 1.00 87.19 205 GLY A CA 1
ATOM 1542 C C . GLY A 1 205 ? 20.122 4.512 -4.251 1.00 87.19 205 GLY A C 1
ATOM 1543 O O . GLY A 1 205 ? 20.347 5.138 -5.287 1.00 87.19 205 GLY A O 1
ATOM 1544 N N . HIS A 1 206 ? 20.374 3.218 -4.099 1.00 86.25 206 HIS A N 1
ATOM 1545 C CA . HIS A 1 206 ? 21.087 2.393 -5.058 1.00 86.25 206 HIS A CA 1
ATOM 1546 C C . HIS A 1 206 ? 20.210 1.279 -5.625 1.00 86.25 206 HIS A C 1
ATOM 1548 O O . HI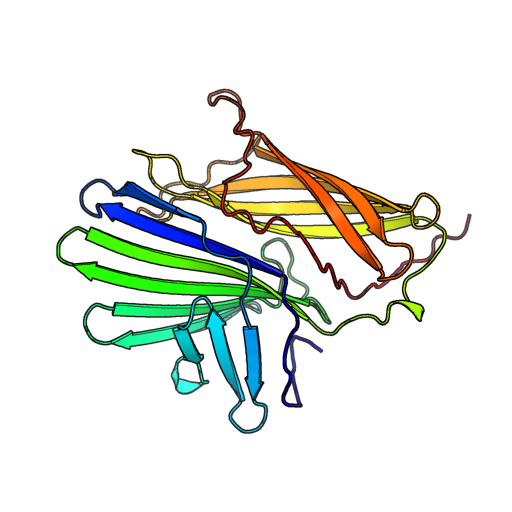S A 1 206 ? 19.342 0.729 -4.944 1.00 86.25 206 HIS A O 1
ATOM 1554 N N . LEU A 1 207 ? 20.491 0.931 -6.876 1.00 84.56 207 LEU A N 1
ATOM 1555 C CA . LEU A 1 207 ? 20.010 -0.259 -7.557 1.00 84.56 207 LEU A CA 1
ATOM 1556 C C . LEU A 1 207 ? 21.106 -1.329 -7.520 1.00 84.56 207 LEU A C 1
ATOM 1558 O O . LEU A 1 207 ? 22.233 -1.104 -7.959 1.00 84.56 207 LEU A O 1
ATOM 1562 N N . SER A 1 208 ? 20.767 -2.516 -7.030 1.00 81.69 208 SER A N 1
ATOM 1563 C CA . SER A 1 208 ? 21.668 -3.663 -7.014 1.00 81.69 208 SER A CA 1
ATOM 1564 C C . SER A 1 208 ? 21.985 -4.148 -8.426 1.00 81.69 208 SER A C 1
ATOM 1566 O O . SER A 1 208 ? 21.095 -4.492 -9.211 1.00 81.69 208 SER A O 1
ATOM 1568 N N . SER A 1 209 ? 23.279 -4.277 -8.710 1.00 75.62 209 SER A N 1
ATOM 1569 C CA . SER A 1 209 ? 23.795 -4.801 -9.972 1.00 75.62 209 SER A CA 1
ATOM 1570 C C . SER A 1 209 ? 23.616 -6.315 -10.131 1.00 75.62 209 SER A C 1
ATOM 1572 O O . SER A 1 209 ? 23.785 -6.824 -11.235 1.00 75.62 209 SER A O 1
ATOM 1574 N N . SER A 1 210 ? 23.250 -7.067 -9.093 1.00 77.25 210 SER A N 1
ATOM 1575 C CA . SER A 1 210 ? 23.050 -8.522 -9.198 1.00 77.25 210 SER A CA 1
ATOM 1576 C C . SER A 1 210 ? 21.573 -8.906 -9.206 1.00 77.25 210 SER A C 1
ATOM 1578 O O . SER A 1 210 ? 21.147 -9.717 -10.026 1.00 77.25 210 SER A O 1
ATOM 1580 N N . SER A 1 211 ? 20.784 -8.288 -8.333 1.00 73.81 211 SER A N 1
ATOM 1581 C CA . SER A 1 211 ? 19.404 -8.686 -8.049 1.00 73.81 211 SER A CA 1
ATOM 1582 C C . SER A 1 211 ? 18.347 -7.757 -8.643 1.00 73.81 211 SER A C 1
ATOM 1584 O O . SER A 1 211 ? 17.175 -8.113 -8.631 1.00 73.81 211 SER A O 1
ATOM 1586 N N . GLY A 1 212 ? 18.725 -6.578 -9.152 1.00 74.31 212 GLY A N 1
ATOM 1587 C CA . GLY A 1 212 ? 17.757 -5.576 -9.615 1.00 74.31 212 GLY A CA 1
ATOM 1588 C C . GLY A 1 212 ? 16.921 -4.960 -8.484 1.00 74.31 212 GLY A C 1
ATOM 1589 O O . GLY A 1 212 ? 15.917 -4.311 -8.752 1.00 74.31 212 GLY A O 1
ATOM 1590 N N . THR A 1 213 ? 17.327 -5.167 -7.227 1.00 81.06 213 THR A N 1
ATOM 1591 C CA . THR A 1 213 ? 16.657 -4.641 -6.030 1.00 81.06 213 THR A CA 1
ATOM 1592 C C . THR A 1 213 ? 17.073 -3.203 -5.753 1.00 81.06 213 THR A C 1
ATOM 1594 O O . THR A 1 213 ? 18.253 -2.876 -5.871 1.00 81.06 213 THR A O 1
ATOM 1597 N N . PHE A 1 214 ? 16.147 -2.377 -5.279 1.00 81.56 214 PHE A N 1
ATOM 1598 C CA . PHE A 1 214 ? 16.432 -1.014 -4.832 1.00 81.56 214 PHE A CA 1
ATOM 1599 C C . PHE A 1 214 ? 16.593 -0.964 -3.306 1.00 81.56 214 PHE A C 1
ATOM 1601 O O . PHE A 1 214 ? 15.902 -1.679 -2.582 1.00 81.56 214 PHE A O 1
ATOM 1608 N N . SER A 1 215 ? 17.508 -0.127 -2.822 1.00 80.44 215 SER A N 1
ATOM 1609 C CA . SER A 1 215 ? 17.722 0.132 -1.392 1.00 80.44 215 SER A CA 1
ATOM 1610 C C . SER A 1 215 ? 18.177 1.569 -1.180 1.00 80.44 215 SER A C 1
ATOM 1612 O O . SER A 1 215 ? 19.040 2.046 -1.918 1.00 80.44 215 SER A O 1
ATOM 1614 N N . GLY A 1 216 ? 17.646 2.259 -0.178 1.00 78.62 216 GLY A N 1
ATOM 1615 C CA . GLY A 1 216 ? 17.959 3.665 0.040 1.00 78.62 216 GLY A CA 1
ATOM 1616 C C . GLY A 1 216 ? 17.308 4.235 1.287 1.00 78.62 216 GLY A C 1
ATOM 1617 O O . GLY A 1 216 ? 16.742 3.505 2.093 1.00 78.62 216 GLY A O 1
ATOM 1618 N N . ASN A 1 217 ? 17.382 5.555 1.410 1.00 76.38 217 ASN A N 1
ATOM 1619 C CA . ASN A 1 217 ? 16.769 6.301 2.501 1.00 76.38 217 ASN A CA 1
ATOM 1620 C C . ASN A 1 217 ? 15.628 7.162 1.967 1.00 76.38 217 ASN A C 1
ATOM 1622 O O . ASN A 1 217 ? 15.671 7.624 0.823 1.00 76.38 217 ASN A O 1
ATOM 1626 N N . ALA A 1 218 ? 14.646 7.425 2.823 1.00 74.69 218 ALA A N 1
ATOM 1627 C CA . ALA A 1 218 ? 13.556 8.336 2.530 1.00 74.69 218 ALA A CA 1
ATOM 1628 C C . ALA A 1 218 ? 13.288 9.289 3.699 1.00 74.69 218 ALA A C 1
ATOM 1630 O O . ALA A 1 218 ? 13.562 8.986 4.860 1.00 74.69 218 ALA A O 1
ATOM 1631 N N . LEU A 1 219 ? 12.765 10.462 3.368 1.00 74.69 219 LEU A N 1
ATOM 1632 C CA . LEU A 1 219 ? 12.457 11.556 4.271 1.00 74.69 219 LEU A CA 1
ATOM 1633 C C . LEU A 1 219 ? 11.067 12.079 3.934 1.00 74.69 219 LEU A C 1
ATOM 1635 O O . LEU A 1 219 ? 10.779 12.402 2.782 1.00 74.69 219 LEU A O 1
ATOM 1639 N N . MET A 1 220 ? 10.234 12.216 4.959 1.00 74.69 220 MET A N 1
ATOM 1640 C CA . MET A 1 220 ? 8.969 12.930 4.865 1.00 74.69 220 MET A CA 1
ATOM 1641 C C . MET A 1 220 ? 9.113 14.276 5.572 1.00 74.69 220 MET A C 1
ATOM 1643 O O . MET A 1 220 ? 9.488 14.334 6.745 1.00 74.69 220 MET A O 1
ATOM 1647 N N . ARG A 1 221 ? 8.838 15.365 4.860 1.00 71.00 221 ARG A N 1
ATOM 1648 C CA . ARG A 1 221 ? 8.830 16.727 5.395 1.00 71.00 221 ARG A CA 1
ATOM 1649 C C . ARG A 1 221 ? 7.387 17.188 5.458 1.00 71.00 221 ARG A C 1
ATOM 1651 O O . ARG A 1 221 ? 6.744 17.276 4.423 1.00 71.00 221 ARG A O 1
ATOM 1658 N N . ALA A 1 222 ? 6.884 17.455 6.657 1.00 64.25 222 ALA A N 1
ATOM 1659 C CA . ALA A 1 222 ? 5.597 18.115 6.831 1.00 64.25 222 ALA A CA 1
ATOM 1660 C C . ALA A 1 222 ? 5.779 19.642 6.749 1.00 64.25 222 ALA A C 1
ATOM 1662 O O . ALA A 1 222 ? 6.847 20.153 7.089 1.00 64.25 222 ALA A O 1
ATOM 1663 N N . GLY A 1 223 ? 4.746 20.354 6.290 1.00 50.44 223 GLY A N 1
ATOM 1664 C CA . GLY A 1 223 ? 4.747 21.816 6.177 1.00 50.44 223 GLY A CA 1
ATOM 1665 C C . GLY A 1 223 ? 4.972 22.554 7.510 1.00 50.44 223 GLY A C 1
ATOM 1666 O O . GLY A 1 223 ? 4.902 21.959 8.584 1.00 50.44 223 GLY A O 1
ATOM 1667 N N . LEU A 1 224 ? 5.223 23.865 7.387 1.00 43.09 224 LEU A N 1
ATOM 1668 C CA . LEU A 1 224 ? 5.815 24.865 8.306 1.00 43.09 224 LEU A CA 1
ATOM 1669 C C . LEU A 1 224 ? 5.513 24.843 9.826 1.00 43.09 224 LEU A C 1
ATOM 1671 O O . LEU A 1 224 ? 6.205 25.549 10.552 1.00 43.09 224 LEU A O 1
ATOM 1675 N N . ASP A 1 225 ? 4.588 24.030 10.333 1.00 44.41 225 ASP A N 1
ATOM 1676 C CA . ASP A 1 225 ? 4.214 23.998 11.759 1.00 44.41 225 ASP A CA 1
ATOM 1677 C C . ASP A 1 225 ? 4.716 22.761 12.524 1.00 44.41 225 ASP A C 1
ATOM 1679 O O . ASP A 1 225 ? 4.360 22.564 13.689 1.00 44.41 225 ASP A O 1
ATOM 1683 N N . ARG A 1 226 ? 5.532 21.886 11.911 1.00 53.72 226 ARG A N 1
ATOM 1684 C CA . ARG A 1 226 ? 6.008 20.661 12.585 1.00 53.72 226 ARG A CA 1
ATOM 1685 C C . ARG A 1 226 ? 7.504 20.401 12.378 1.00 53.72 226 ARG A C 1
ATOM 1687 O O . ARG A 1 226 ? 8.006 20.556 11.265 1.00 53.72 226 ARG A O 1
ATOM 1694 N N . PRO A 1 227 ? 8.232 19.970 13.429 1.00 38.69 227 PRO A N 1
ATOM 1695 C CA . PRO A 1 227 ? 9.627 19.574 13.290 1.00 38.69 227 PRO A CA 1
ATOM 1696 C C . PRO A 1 227 ? 9.750 18.372 12.335 1.00 38.69 227 PRO A C 1
ATOM 1698 O O . PRO A 1 227 ? 8.871 17.505 12.323 1.00 38.69 227 PRO A O 1
ATOM 1701 N N . PRO A 1 228 ? 10.833 18.292 11.540 1.00 38.03 228 PRO A N 1
ATOM 1702 C CA . PRO A 1 228 ? 11.058 17.182 10.624 1.00 38.03 228 PRO A CA 1
ATOM 1703 C C . PRO A 1 228 ? 11.143 15.864 11.398 1.00 38.03 228 PRO A C 1
ATOM 1705 O O . PRO A 1 228 ? 11.954 15.720 12.314 1.00 38.03 228 PRO A O 1
ATOM 1708 N N . VAL A 1 229 ? 10.327 14.882 11.013 1.00 39.72 229 VAL A N 1
ATOM 1709 C CA . VAL A 1 229 ? 10.409 13.533 11.579 1.00 39.72 229 VAL A CA 1
ATOM 1710 C C . VAL A 1 229 ? 11.483 12.762 10.814 1.00 39.72 229 VAL A C 1
ATOM 1712 O O . VAL A 1 229 ? 11.226 12.181 9.760 1.00 39.72 229 VAL A O 1
ATOM 1715 N N . LEU A 1 230 ? 12.702 12.731 11.358 1.00 33.56 230 LEU A N 1
ATOM 1716 C CA . LEU A 1 230 ? 13.662 11.683 11.015 1.00 33.56 230 LEU A CA 1
ATOM 1717 C C . LEU A 1 230 ? 13.070 10.363 11.508 1.00 33.56 230 LEU A C 1
ATOM 1719 O O . LEU A 1 230 ? 12.937 10.145 12.710 1.00 33.56 230 LEU A O 1
ATOM 1723 N N . SER A 1 231 ? 12.657 9.512 10.578 1.00 33.53 231 SER A N 1
ATOM 1724 C CA . SER A 1 231 ? 11.948 8.279 10.895 1.00 33.53 231 SER A CA 1
ATOM 1725 C C . SER A 1 231 ? 12.836 7.060 10.649 1.00 33.53 231 SER A C 1
ATOM 1727 O O . SER A 1 231 ? 12.858 6.557 9.533 1.00 33.53 231 SER A O 1
ATOM 1729 N N . PRO A 1 232 ? 13.475 6.498 11.688 1.00 28.27 232 PRO A N 1
ATOM 1730 C CA . PRO A 1 232 ? 13.744 5.063 11.757 1.00 28.27 232 PRO A CA 1
ATOM 1731 C C . PRO A 1 232 ? 12.470 4.248 12.070 1.00 28.27 232 PRO A C 1
ATOM 1733 O O . PRO A 1 232 ? 12.542 3.033 12.197 1.00 28.27 232 PRO A O 1
ATOM 1736 N N . GLY A 1 233 ? 11.315 4.903 12.273 1.00 25.20 233 GLY A N 1
ATOM 1737 C CA . GLY A 1 233 ? 10.123 4.276 12.857 1.00 25.20 233 GLY A CA 1
ATOM 1738 C C . GLY A 1 233 ? 8.792 4.973 12.569 1.00 25.20 233 GLY A C 1
ATOM 1739 O O . GLY A 1 233 ? 7.862 4.864 13.364 1.00 25.20 233 GLY A O 1
ATOM 1740 N N . ALA A 1 234 ? 8.669 5.681 11.448 1.00 27.59 234 ALA A N 1
ATOM 1741 C CA . ALA A 1 234 ? 7.367 5.727 10.800 1.00 27.59 234 ALA A CA 1
ATOM 1742 C C . ALA A 1 234 ? 7.189 4.340 10.177 1.00 27.59 234 ALA A C 1
ATOM 1744 O O . ALA A 1 234 ? 8.082 3.878 9.468 1.00 27.59 234 ALA A O 1
ATOM 1745 N N . SER A 1 235 ? 6.060 3.676 10.425 1.00 29.08 235 SER A N 1
ATOM 1746 C CA . SER A 1 235 ? 5.609 2.566 9.576 1.00 29.08 235 SER A CA 1
ATOM 1747 C C . SER A 1 235 ? 5.154 3.163 8.238 1.00 29.08 235 SER A C 1
ATOM 1749 O O . SER A 1 235 ? 4.002 3.105 7.821 1.00 29.08 235 SER A O 1
ATOM 1751 N N . MET A 1 236 ? 6.104 3.798 7.565 1.00 32.75 236 MET A N 1
ATOM 1752 C CA . MET A 1 236 ? 6.150 3.815 6.121 1.00 32.75 236 MET A CA 1
ATOM 1753 C C . MET A 1 236 ? 6.222 2.343 5.728 1.00 32.75 236 MET A C 1
ATOM 1755 O O . MET A 1 236 ? 6.767 1.560 6.492 1.00 32.75 236 MET A O 1
ATOM 1759 N N . ALA A 1 237 ? 5.746 1.945 4.561 1.00 29.56 237 ALA A N 1
ATOM 1760 C CA . ALA A 1 237 ? 6.525 0.947 3.851 1.00 29.56 237 ALA A CA 1
ATOM 1761 C C . ALA A 1 237 ? 7.845 1.646 3.508 1.00 29.56 237 ALA A C 1
ATOM 1763 O O . ALA A 1 237 ? 7.852 2.398 2.529 1.00 29.56 237 ALA A O 1
ATOM 1764 N N . PRO A 1 238 ? 8.954 1.525 4.285 1.00 30.11 238 PRO A N 1
ATOM 1765 C CA . PRO A 1 238 ? 10.220 1.692 3.628 1.00 30.11 238 PRO A CA 1
ATOM 1766 C C . PRO A 1 238 ? 10.192 0.617 2.551 1.00 30.11 238 PRO A C 1
ATOM 1768 O O . PRO A 1 238 ? 9.967 -0.565 2.813 1.00 30.11 238 PRO A O 1
ATOM 1771 N N . MET A 1 239 ? 10.348 1.066 1.318 1.00 33.41 239 MET A N 1
ATOM 1772 C CA . MET A 1 239 ? 10.671 0.251 0.158 1.00 33.41 239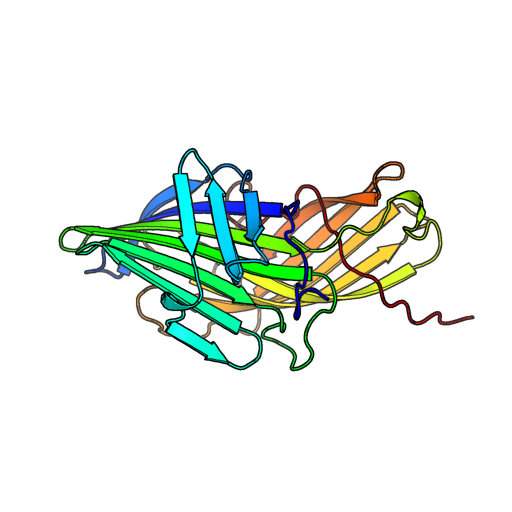 MET A CA 1
ATOM 1773 C C . MET A 1 239 ? 12.070 -0.356 0.347 1.00 33.41 239 MET A C 1
ATOM 1775 O O . MET A 1 239 ? 12.965 -0.195 -0.478 1.00 33.41 239 MET A O 1
ATOM 1779 N N . GLU A 1 240 ? 12.279 -1.008 1.485 1.00 25.67 240 GLU A N 1
ATOM 1780 C CA . GLU A 1 240 ? 13.347 -1.936 1.720 1.00 25.67 240 GLU A CA 1
ATOM 1781 C C . GLU A 1 240 ? 12.875 -3.262 1.141 1.00 25.67 240 GLU A C 1
ATOM 1783 O O . GLU A 1 240 ? 12.127 -4.010 1.767 1.00 25.67 240 GLU A O 1
ATOM 1788 N N . ARG A 1 241 ? 13.449 -3.559 -0.030 1.00 24.39 241 ARG A N 1
ATOM 1789 C CA . ARG A 1 241 ? 13.837 -4.909 -0.448 1.00 24.39 241 ARG A CA 1
ATOM 1790 C C . ARG A 1 241 ? 12.974 -5.657 -1.469 1.00 24.39 241 ARG A C 1
ATOM 1792 O O . ARG A 1 241 ? 13.110 -6.868 -1.507 1.00 24.39 241 ARG A O 1
ATOM 1799 N N . ASN A 1 242 ? 12.282 -4.997 -2.394 1.00 26.28 242 ASN A N 1
ATOM 1800 C CA . ASN A 1 242 ? 12.025 -5.454 -3.772 1.00 26.28 242 ASN A CA 1
ATOM 1801 C C . ASN A 1 242 ? 10.964 -4.580 -4.453 1.00 26.28 242 ASN A C 1
ATOM 1803 O O . ASN A 1 242 ? 9.808 -4.963 -4.634 1.00 26.28 242 ASN A O 1
ATOM 1807 N N . TRP A 1 243 ? 11.397 -3.450 -5.010 1.00 27.09 243 TRP A N 1
ATOM 1808 C CA . TRP A 1 243 ? 10.659 -2.899 -6.140 1.00 27.09 243 TRP A CA 1
ATOM 1809 C C . TRP A 1 243 ? 10.712 -3.893 -7.298 1.00 27.09 243 TRP A C 1
ATOM 1811 O O . TRP A 1 243 ? 11.717 -4.000 -7.999 1.00 27.09 243 TRP A O 1
ATOM 1821 N N . VAL A 1 244 ? 9.594 -4.568 -7.547 1.00 26.36 244 VAL A N 1
ATOM 1822 C CA . VAL A 1 244 ? 9.264 -4.990 -8.899 1.00 26.36 244 VAL A CA 1
ATOM 1823 C C . VAL A 1 244 ? 8.185 -4.059 -9.427 1.00 26.36 244 VAL A C 1
ATOM 1825 O O . VAL A 1 244 ? 6.990 -4.292 -9.262 1.00 26.36 244 VAL A O 1
ATOM 1828 N N . ALA A 1 245 ? 8.622 -3.032 -10.148 1.00 24.06 245 ALA A N 1
ATOM 1829 C CA . ALA A 1 245 ? 7.757 -2.416 -11.136 1.00 24.06 245 ALA A CA 1
ATOM 1830 C C . ALA A 1 245 ? 7.826 -3.210 -12.446 1.00 24.06 245 ALA A C 1
ATOM 1832 O O . ALA A 1 245 ? 8.915 -3.544 -12.925 1.00 24.06 245 ALA A O 1
ATOM 1833 N N . PRO A 1 246 ? 6.687 -3.457 -13.096 1.00 24.69 246 PRO A N 1
ATOM 1834 C CA . PRO A 1 246 ? 6.692 -3.706 -14.521 1.00 24.69 246 PRO A CA 1
ATOM 1835 C C . PRO A 1 246 ? 6.982 -2.427 -15.295 1.00 24.69 246 PRO A C 1
ATOM 1837 O O . PRO A 1 246 ? 6.224 -1.455 -15.264 1.00 24.69 246 PRO A O 1
ATOM 1840 N N . PHE A 1 247 ? 8.070 -2.439 -16.045 1.00 27.25 247 PHE A N 1
ATOM 1841 C CA . PHE A 1 247 ? 8.455 -1.292 -16.841 1.00 27.25 247 PHE A CA 1
ATOM 1842 C C . PHE A 1 247 ? 7.743 -1.297 -18.195 1.00 27.25 247 PHE A C 1
ATOM 1844 O O . PHE A 1 247 ? 7.811 -2.263 -18.954 1.00 27.25 247 PHE A O 1
ATOM 1851 N N . ARG A 1 248 ? 7.120 -0.167 -18.544 1.00 23.30 248 ARG A N 1
ATOM 1852 C CA . ARG A 1 248 ? 6.908 0.218 -19.943 1.00 23.30 248 ARG A CA 1
ATOM 1853 C C . ARG A 1 248 ? 7.776 1.440 -20.217 1.00 23.30 248 ARG A C 1
ATOM 1855 O O . ARG A 1 248 ? 7.359 2.566 -19.972 1.00 23.30 248 ARG A O 1
ATOM 1862 N N . GLY A 1 249 ? 8.998 1.206 -20.686 1.00 21.98 249 GLY A N 1
ATOM 1863 C CA . GLY A 1 249 ? 9.874 2.277 -21.148 1.00 21.98 249 GLY A CA 1
ATOM 1864 C C . GLY A 1 249 ? 9.335 2.891 -22.440 1.00 21.98 249 GLY A C 1
ATOM 1865 O O . GLY A 1 249 ? 8.978 2.172 -23.373 1.00 21.98 249 GLY A O 1
ATOM 1866 N N . ARG A 1 250 ? 9.281 4.224 -22.505 1.00 22.00 250 ARG A N 1
ATOM 1867 C CA . ARG A 1 250 ? 9.317 4.949 -23.778 1.00 22.00 250 ARG A CA 1
ATOM 1868 C C . ARG A 1 250 ? 10.790 5.247 -24.035 1.00 22.00 250 ARG A C 1
ATOM 1870 O O . ARG A 1 250 ? 11.365 6.088 -23.357 1.00 22.00 250 ARG A O 1
ATOM 1877 N N . THR A 1 251 ? 11.404 4.523 -24.963 1.00 23.64 251 THR A N 1
ATOM 1878 C CA . THR A 1 251 ? 12.749 4.835 -25.456 1.00 23.64 251 THR A CA 1
ATOM 1879 C C . THR A 1 251 ? 12.694 6.178 -26.176 1.00 23.64 251 THR A C 1
ATOM 1881 O O . THR A 1 251 ? 12.123 6.280 -27.261 1.00 23.64 251 THR A O 1
ATOM 1884 N N . GLY A 1 252 ? 13.235 7.220 -25.550 1.00 22.55 252 GLY A N 1
ATOM 1885 C CA . GLY A 1 252 ? 13.664 8.418 -26.257 1.00 22.55 252 GLY A CA 1
ATOM 1886 C C . GLY A 1 252 ? 15.076 8.170 -26.763 1.00 22.55 252 GLY A C 1
ATOM 1887 O O . GLY A 1 252 ? 16.009 8.151 -25.968 1.00 22.55 252 GLY A O 1
ATOM 1888 N N . THR A 1 253 ? 15.227 7.914 -28.058 1.00 20.97 253 THR A N 1
ATOM 1889 C CA . THR A 1 253 ? 16.513 8.082 -28.741 1.00 20.97 253 THR A CA 1
ATOM 1890 C C . THR A 1 253 ? 16.844 9.570 -28.770 1.00 20.97 253 THR A C 1
ATOM 1892 O O . THR A 1 253 ? 16.031 10.355 -29.266 1.00 20.97 253 THR A O 1
ATOM 1895 N N . VAL A 1 254 ? 18.015 9.933 -28.250 1.00 30.25 254 VAL A N 1
ATOM 1896 C CA . VAL A 1 254 ? 18.778 11.100 -28.710 1.00 30.25 254 VAL A CA 1
ATOM 1897 C C . VAL A 1 254 ? 19.931 10.559 -29.535 1.00 30.25 254 VAL A C 1
ATOM 1899 O O . VAL A 1 254 ? 20.545 9.574 -29.062 1.00 30.25 254 VAL A O 1
#

Radius of gyration: 18.59 Å; cha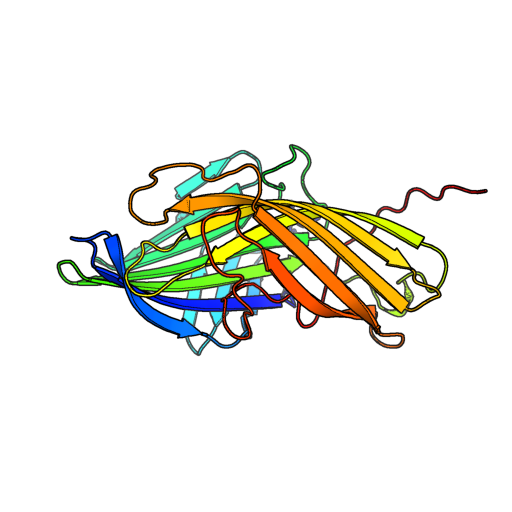ins: 1; bounding box: 43×47×54 Å